Protein AF-A0A1Y3QQK2-F1 (afdb_monomer_lite)

Radius of gyration: 36.41 Å; chains: 1; bounding box: 90×86×93 Å

pLDDT: mean 70.11, std 19.26, range [34.81, 95.75]

Structure (mmCIF, N/CA/C/O backbone):
data_AF-A0A1Y3QQK2-F1
#
_entry.id   AF-A0A1Y3QQK2-F1
#
loop_
_atom_site.group_PDB
_atom_site.id
_atom_site.type_symbol
_atom_site.label_atom_id
_atom_site.label_alt_id
_atom_site.label_comp_id
_atom_site.label_asym_id
_atom_site.label_entity_id
_atom_site.label_seq_id
_atom_site.pdbx_PDB_ins_code
_atom_site.Cartn_x
_atom_site.Cartn_y
_atom_site.Cartn_z
_atom_site.occupancy
_atom_site.B_iso_or_equiv
_atom_site.auth_seq_id
_atom_site.auth_comp_id
_atom_site.auth_asym_id
_atom_site.auth_atom_id
_atom_site.pdbx_PDB_model_num
ATOM 1 N N . MET A 1 1 ? 52.789 33.305 -7.458 1.00 40.47 1 MET A N 1
ATOM 2 C CA . MET A 1 1 ? 51.498 33.932 -7.814 1.00 40.47 1 MET A CA 1
ATOM 3 C C . MET A 1 1 ? 50.417 32.885 -7.625 1.00 40.47 1 MET A C 1
ATOM 5 O O . MET A 1 1 ? 50.405 31.897 -8.343 1.00 40.47 1 MET A O 1
ATOM 9 N N . THR A 1 2 ? 49.619 33.042 -6.574 1.00 37.00 2 THR A N 1
ATOM 10 C CA . THR A 1 2 ? 48.647 32.070 -6.055 1.00 37.00 2 THR A CA 1
ATOM 11 C C . THR A 1 2 ? 47.230 32.579 -6.282 1.00 37.00 2 THR A C 1
ATOM 13 O O . THR A 1 2 ? 46.807 33.517 -5.615 1.00 37.00 2 THR A O 1
ATOM 16 N N . ILE A 1 3 ? 46.513 31.942 -7.202 1.00 43.72 3 ILE A N 1
ATOM 17 C CA . ILE A 1 3 ? 45.049 31.896 -7.329 1.00 43.72 3 ILE A CA 1
ATOM 18 C C . ILE A 1 3 ? 44.839 30.498 -7.932 1.00 43.72 3 ILE A C 1
ATOM 20 O O . ILE A 1 3 ? 45.424 30.214 -8.968 1.00 43.72 3 ILE A O 1
ATOM 24 N N . VAL A 1 4 ? 44.304 29.506 -7.223 1.00 37.78 4 VAL A N 1
ATOM 25 C CA . VAL A 1 4 ? 42.867 29.252 -7.095 1.00 37.78 4 VAL A CA 1
ATOM 26 C C . VAL A 1 4 ? 42.611 28.569 -5.750 1.00 37.78 4 VAL A C 1
ATOM 28 O O . VAL A 1 4 ? 43.069 27.457 -5.496 1.00 37.78 4 VAL A O 1
ATOM 31 N N . ALA A 1 5 ? 41.863 29.258 -4.895 1.00 39.50 5 ALA A N 1
ATOM 32 C CA . ALA A 1 5 ? 41.186 28.682 -3.748 1.00 39.50 5 ALA A CA 1
ATOM 33 C C . ALA A 1 5 ? 39.797 28.165 -4.166 1.00 39.50 5 ALA A C 1
ATOM 35 O O . ALA A 1 5 ? 39.188 28.693 -5.092 1.00 39.50 5 ALA A O 1
ATOM 36 N N . SER A 1 6 ? 39.288 27.200 -3.396 1.00 43.56 6 SER A N 1
ATOM 37 C CA . SER A 1 6 ? 37.865 26.851 -3.254 1.00 43.56 6 SER A CA 1
ATOM 38 C C . SER A 1 6 ? 37.139 26.185 -4.426 1.00 43.56 6 SER A C 1
ATOM 40 O O . SER A 1 6 ? 36.354 26.824 -5.114 1.00 43.56 6 SER A O 1
ATOM 42 N N . VAL A 1 7 ? 37.239 24.851 -4.518 1.00 39.91 7 VAL A N 1
ATOM 43 C CA . VAL A 1 7 ? 36.123 23.993 -5.000 1.00 39.91 7 VAL A CA 1
ATOM 44 C C . VAL A 1 7 ? 35.923 22.741 -4.110 1.00 39.91 7 VAL A C 1
ATOM 46 O O . VAL A 1 7 ? 35.159 21.844 -4.435 1.00 39.91 7 VAL A O 1
ATOM 49 N N . ALA A 1 8 ? 36.549 22.666 -2.928 1.00 39.62 8 ALA A N 1
ATOM 50 C CA . ALA A 1 8 ? 36.491 21.474 -2.065 1.00 39.62 8 ALA A CA 1
ATOM 51 C C . ALA A 1 8 ? 35.433 21.516 -0.935 1.00 39.62 8 ALA A C 1
ATOM 53 O O . ALA A 1 8 ? 35.459 20.659 -0.060 1.00 39.62 8 ALA A O 1
ATOM 54 N N . SER A 1 9 ? 34.484 22.463 -0.946 1.00 37.28 9 SER A N 1
ATOM 55 C CA . SER A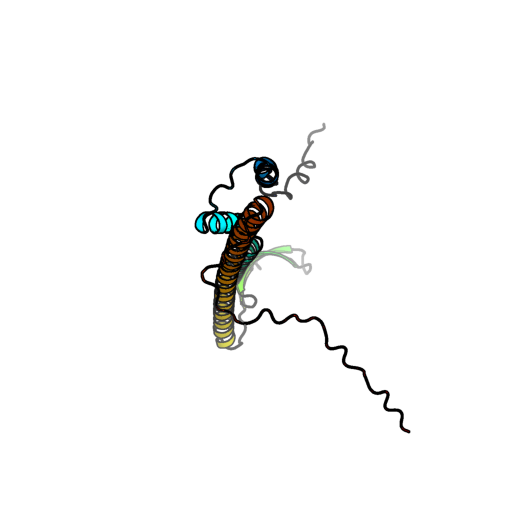 1 9 ? 33.487 22.623 0.140 1.00 37.28 9 SER A CA 1
ATOM 56 C C . SER A 1 9 ? 32.019 22.488 -0.288 1.00 37.28 9 SER A C 1
ATOM 58 O O . SER A 1 9 ? 31.136 22.996 0.394 1.00 37.28 9 SER A O 1
ATOM 60 N N . LEU A 1 10 ? 31.719 21.788 -1.386 1.00 35.53 10 LEU A N 1
ATOM 61 C CA . LEU A 1 10 ? 30.339 21.627 -1.888 1.00 35.53 10 LEU A CA 1
ATOM 62 C C . LEU A 1 10 ? 29.867 20.167 -1.996 1.00 35.53 10 LEU A C 1
ATOM 64 O O . LEU A 1 10 ? 28.978 19.854 -2.777 1.00 35.53 10 LEU A O 1
ATOM 68 N N . LEU A 1 11 ? 30.420 19.274 -1.169 1.00 38.12 11 LEU A N 1
ATOM 69 C CA . LEU A 1 11 ? 29.945 17.887 -1.032 1.00 38.12 11 LEU A CA 1
ATOM 70 C C . LEU A 1 11 ? 29.474 17.537 0.389 1.00 38.12 11 LEU A C 1
ATOM 72 O O . LEU A 1 11 ? 29.430 16.367 0.753 1.00 38.12 11 LEU A O 1
ATOM 76 N N . LEU A 1 12 ? 29.077 18.537 1.189 1.00 39.59 12 LEU A N 1
ATOM 77 C CA . LEU A 1 12 ? 28.492 18.310 2.522 1.00 39.59 12 LEU A CA 1
ATOM 78 C C . LEU A 1 12 ? 27.078 18.887 2.723 1.00 39.59 12 LEU A C 1
ATOM 80 O O . LEU A 1 12 ? 26.547 18.836 3.826 1.00 39.59 12 LEU A O 1
ATOM 84 N N . PHE A 1 13 ? 26.437 19.391 1.668 1.00 38.34 13 PHE A N 1
ATOM 85 C CA . PHE A 1 13 ? 25.053 19.874 1.708 1.00 38.34 13 PHE A CA 1
ATOM 86 C C . PHE A 1 13 ? 24.296 19.344 0.490 1.00 38.34 13 PHE A C 1
ATOM 88 O O . PHE A 1 13 ? 24.279 19.978 -0.558 1.00 38.34 13 PHE A O 1
ATOM 95 N N . GLY A 1 14 ? 23.690 18.160 0.597 1.00 37.34 14 GLY A N 1
ATOM 96 C CA . GLY A 1 14 ? 22.907 17.644 -0.531 1.00 37.34 14 GLY A CA 1
ATOM 97 C C . GLY A 1 14 ? 22.140 16.338 -0.354 1.00 37.34 14 GLY A C 1
ATOM 98 O O . GLY A 1 14 ? 21.361 16.015 -1.241 1.00 37.34 14 GLY A O 1
ATOM 99 N N . PHE A 1 15 ? 22.298 15.598 0.752 1.00 38.97 15 PHE A N 1
ATOM 100 C CA . PHE A 1 15 ? 21.684 14.263 0.883 1.00 38.97 15 PHE A CA 1
ATOM 101 C C . PHE A 1 15 ? 20.772 14.034 2.093 1.00 38.97 15 PHE A C 1
ATOM 103 O O . PHE A 1 15 ? 20.381 12.907 2.366 1.00 38.97 15 PHE A O 1
ATOM 110 N N . LEU A 1 16 ? 20.326 15.095 2.766 1.00 39.00 16 LEU A N 1
ATOM 111 C CA . LEU A 1 16 ? 19.231 15.009 3.738 1.00 39.00 16 LEU A CA 1
ATOM 112 C C . LEU A 1 16 ? 18.190 16.084 3.439 1.00 39.00 16 LEU A C 1
ATOM 114 O O . LEU A 1 16 ? 17.948 16.991 4.227 1.00 39.00 16 LEU A O 1
ATOM 118 N N . ARG A 1 17 ? 17.542 15.966 2.276 1.00 37.12 17 ARG A N 1
ATOM 119 C CA . ARG A 1 17 ? 16.220 16.563 2.059 1.00 37.12 17 ARG A CA 1
ATOM 120 C C . ARG A 1 17 ? 15.168 15.625 2.659 1.00 37.12 17 ARG A C 1
ATOM 122 O O . ARG A 1 17 ? 14.350 15.037 1.961 1.00 37.12 17 ARG A O 1
ATOM 129 N N . LEU A 1 18 ? 15.231 15.469 3.981 1.00 42.56 18 LEU A N 1
ATOM 130 C CA . LEU A 1 18 ? 14.023 15.207 4.754 1.00 42.56 18 LEU A CA 1
ATOM 131 C C . LEU A 1 18 ? 13.098 16.413 4.511 1.00 42.56 18 LEU A C 1
ATOM 133 O O . LEU A 1 18 ? 13.580 17.550 4.574 1.00 42.56 18 LEU A O 1
ATOM 137 N N . PRO A 1 19 ? 11.814 16.213 4.176 1.00 34.81 19 PRO A N 1
ATOM 138 C CA . PRO A 1 19 ? 10.869 17.320 4.162 1.00 34.81 19 PRO A CA 1
ATOM 139 C C . PRO A 1 19 ? 10.882 17.990 5.548 1.00 34.81 19 PRO A C 1
ATOM 141 O O . PRO A 1 19 ? 10.943 17.280 6.553 1.00 34.81 19 PRO A O 1
ATOM 144 N N . PRO A 1 20 ? 10.830 19.331 5.635 1.00 46.28 20 PRO A N 1
ATOM 145 C CA . PRO A 1 20 ? 10.877 20.056 6.905 1.00 46.28 20 PRO A CA 1
ATOM 146 C C . PRO A 1 20 ? 9.639 19.859 7.801 1.00 46.28 20 PRO A C 1
ATOM 148 O O . PRO A 1 20 ? 9.532 20.526 8.822 1.00 46.28 20 PRO A O 1
ATOM 151 N N . ASP A 1 21 ? 8.763 18.895 7.513 1.00 38.75 21 ASP A N 1
ATOM 152 C CA . ASP A 1 21 ? 7.613 18.556 8.360 1.00 38.75 21 ASP A CA 1
ATOM 153 C C . ASP A 1 21 ? 7.933 17.439 9.367 1.00 38.75 21 ASP A C 1
ATOM 155 O O . ASP A 1 21 ? 7.076 16.675 9.816 1.00 38.75 21 ASP A O 1
ATOM 159 N N . THR A 1 22 ? 9.201 17.347 9.764 1.00 42.97 22 THR A N 1
ATOM 160 C CA . THR A 1 22 ? 9.601 16.664 10.988 1.00 42.97 22 THR A CA 1
ATOM 161 C C . THR A 1 22 ? 8.958 17.327 12.207 1.00 42.97 22 THR A C 1
ATOM 163 O O . THR A 1 22 ? 9.319 18.429 12.607 1.00 42.97 22 THR A O 1
ATOM 166 N N . PHE A 1 23 ? 8.078 16.558 12.847 1.00 45.22 23 PHE A N 1
ATOM 167 C CA . PHE A 1 23 ? 7.780 16.605 14.278 1.00 45.22 23 PHE A CA 1
ATOM 168 C C . PHE A 1 23 ? 7.106 17.871 14.815 1.00 45.22 23 PHE A C 1
ATOM 170 O O . PHE A 1 23 ? 7.496 18.411 15.846 1.00 45.22 23 PHE A O 1
ATOM 177 N N . LEU A 1 24 ? 5.945 18.209 14.260 1.00 37.34 24 LEU A N 1
ATOM 178 C CA . LEU A 1 24 ? 4.841 18.573 15.146 1.00 37.34 24 LEU A CA 1
ATOM 179 C C . LEU A 1 24 ? 4.148 17.279 15.572 1.00 37.34 24 LEU A C 1
ATOM 181 O O . LEU A 1 24 ? 3.114 16.888 15.039 1.00 37.34 24 LEU A O 1
ATOM 185 N N . LEU A 1 25 ? 4.745 16.598 16.557 1.00 40.19 25 LEU A N 1
ATOM 186 C CA . LEU A 1 25 ? 3.958 15.799 17.494 1.00 40.19 25 LEU A CA 1
ATOM 187 C C . LEU A 1 25 ? 2.754 16.666 17.877 1.00 40.19 25 LEU A C 1
ATOM 189 O O . LEU A 1 25 ? 2.971 17.753 18.425 1.00 40.19 25 LEU A O 1
ATOM 193 N N . PRO A 1 26 ? 1.500 16.250 17.640 1.00 43.97 26 PRO A N 1
ATOM 194 C CA . PRO A 1 26 ? 0.420 16.886 18.344 1.00 43.97 26 PRO A CA 1
ATOM 195 C C . PRO A 1 26 ? 0.623 16.534 19.821 1.00 43.97 26 PRO A C 1
ATOM 197 O O . PRO A 1 26 ? 0.143 15.521 20.324 1.00 43.97 26 PRO A O 1
ATOM 200 N N . ALA A 1 27 ? 1.242 17.457 20.555 1.00 41.16 27 ALA A N 1
ATOM 201 C CA . ALA A 1 27 ? 1.025 17.628 21.986 1.00 41.16 27 ALA A CA 1
ATOM 202 C C . ALA A 1 27 ? -0.477 17.845 22.316 1.00 41.16 27 ALA A C 1
ATOM 204 O O . ALA A 1 27 ? -0.847 17.987 23.475 1.00 41.16 27 ALA A O 1
ATOM 205 N N . ALA A 1 28 ? -1.368 17.810 21.316 1.00 43.22 28 ALA A N 1
ATOM 206 C CA . ALA A 1 28 ? -2.818 17.772 21.450 1.00 43.22 28 ALA A CA 1
ATOM 207 C C . ALA A 1 28 ? -3.384 16.420 21.944 1.00 43.22 28 ALA A C 1
ATOM 209 O O . ALA A 1 28 ? -4.589 16.323 22.155 1.00 43.22 28 ALA A O 1
ATOM 210 N N . GLY A 1 29 ? -2.558 15.387 22.163 1.00 36.41 29 GLY A N 1
ATOM 211 C CA . GLY A 1 29 ? -3.010 14.109 22.741 1.00 36.41 29 GLY A CA 1
ATOM 212 C C . GLY A 1 29 ? -2.887 13.993 24.266 1.00 36.41 29 GLY A C 1
ATOM 213 O O . GLY A 1 29 ? -3.562 13.168 24.874 1.00 36.41 29 GLY A O 1
ATOM 214 N N . VAL A 1 30 ? -2.046 14.812 24.907 1.00 37.84 30 VAL A N 1
ATOM 215 C CA . VAL A 1 30 ? -1.822 14.738 26.369 1.00 37.84 30 VAL A CA 1
ATOM 216 C C . VAL A 1 30 ? -2.686 15.758 27.125 1.00 37.84 30 VAL A C 1
ATOM 218 O O . VAL A 1 30 ? -3.014 15.554 28.293 1.00 37.84 30 VAL A O 1
ATOM 221 N N . GLY A 1 31 ? -3.137 16.820 26.447 1.00 35.06 31 GLY A N 1
ATOM 222 C CA . GLY A 1 31 ? -4.026 17.838 27.019 1.00 35.06 31 GLY A CA 1
ATOM 223 C C . GLY A 1 31 ? -5.469 17.369 27.248 1.00 35.06 31 GLY A C 1
ATOM 224 O O . GLY A 1 31 ? -6.105 17.807 28.203 1.00 35.06 31 GLY A O 1
ATOM 225 N N . THR A 1 32 ? -5.985 16.435 26.444 1.00 44.94 32 THR A N 1
ATOM 226 C CA . THR A 1 32 ? -7.356 15.915 26.614 1.00 44.94 32 THR A CA 1
ATOM 227 C C . THR A 1 32 ? -7.447 14.826 27.679 1.00 44.94 32 THR A C 1
ATOM 229 O O . THR A 1 32 ? -8.476 14.711 28.332 1.00 44.94 32 THR A O 1
ATOM 232 N N . ALA A 1 33 ? -6.361 14.097 27.956 1.00 41.66 33 ALA A N 1
ATOM 233 C CA . ALA A 1 33 ? -6.334 13.117 29.043 1.00 41.66 33 ALA A CA 1
ATOM 234 C C . ALA A 1 33 ? -6.360 13.765 30.443 1.00 41.66 33 ALA A C 1
ATOM 236 O O . ALA A 1 33 ? -6.771 13.117 31.404 1.00 41.66 33 ALA A O 1
ATOM 237 N N . ARG A 1 34 ? -5.945 15.037 30.576 1.00 37.28 34 ARG A N 1
ATOM 238 C CA . ARG A 1 34 ? -5.906 15.750 31.868 1.00 37.28 34 ARG A CA 1
ATOM 239 C C . ARG A 1 34 ? -7.074 16.718 32.081 1.00 37.28 34 ARG A C 1
ATOM 241 O O . ARG A 1 34 ? -7.451 16.937 33.224 1.00 37.28 34 ARG A O 1
ATOM 248 N N . ALA A 1 35 ? -7.695 17.223 31.011 1.00 38.44 35 ALA A N 1
ATOM 249 C CA . ALA A 1 35 ? -8.925 18.021 31.101 1.00 38.44 35 ALA A CA 1
ATOM 250 C C . ALA A 1 35 ? -10.189 17.174 31.362 1.00 38.44 35 ALA A C 1
ATOM 252 O O . ALA A 1 35 ? -11.235 17.711 31.698 1.00 38.44 35 ALA A O 1
ATOM 253 N N . GLN A 1 36 ? -10.093 15.845 31.255 1.00 46.88 36 GLN A N 1
ATOM 254 C CA . GLN A 1 36 ? -11.195 14.916 31.534 1.00 46.88 36 GLN A CA 1
ATOM 255 C C . GLN A 1 36 ? -11.266 14.474 33.006 1.00 46.88 36 GLN A C 1
ATOM 257 O O . GLN A 1 36 ? -11.997 13.542 33.338 1.00 46.88 36 GLN A O 1
ATOM 262 N N . ALA A 1 37 ? -10.481 15.121 33.874 1.00 42.75 37 ALA A N 1
ATOM 263 C CA . ALA A 1 37 ? -10.536 14.937 35.319 1.00 42.75 37 ALA A CA 1
ATOM 264 C C . ALA A 1 37 ? -11.712 15.696 35.965 1.00 42.75 37 ALA A C 1
ATOM 266 O O . ALA A 1 37 ? -12.162 15.277 37.026 1.00 42.75 37 ALA A O 1
ATOM 267 N N . ASP A 1 38 ? -12.268 16.717 35.298 1.00 40.50 38 ASP A N 1
ATOM 268 C CA . ASP A 1 38 ? -13.354 17.541 35.834 1.00 40.50 38 ASP A CA 1
ATOM 269 C C . ASP A 1 38 ? -14.568 17.592 34.881 1.00 40.50 38 ASP A C 1
ATOM 271 O O . ASP A 1 38 ? -14.605 18.309 33.886 1.00 40.50 38 ASP A O 1
ATOM 275 N N . GLY A 1 39 ? -15.609 16.828 35.218 1.00 47.06 39 GLY A N 1
ATOM 276 C CA . GLY A 1 39 ? -16.995 17.302 35.109 1.00 47.06 39 GLY A CA 1
ATOM 277 C C . GLY A 1 39 ? -17.819 17.034 33.845 1.00 47.06 39 GLY A C 1
ATOM 278 O O . GLY A 1 39 ? -18.985 16.685 34.004 1.00 47.06 39 GLY A O 1
ATOM 279 N N . GLU A 1 40 ? -17.299 17.134 32.620 1.00 50.88 40 GLU A N 1
ATOM 280 C CA . GLU A 1 40 ? -18.164 17.049 31.422 1.00 50.88 40 GLU A CA 1
ATOM 281 C C . GLU A 1 40 ? -17.522 16.260 30.273 1.00 50.88 40 GLU A C 1
ATOM 283 O O . GLU A 1 40 ? -16.546 16.670 29.645 1.00 50.88 40 GLU A O 1
ATOM 288 N N . VAL A 1 41 ? -18.077 15.081 29.974 1.00 58.62 41 VAL A N 1
ATOM 289 C CA . VAL A 1 41 ? -17.666 14.290 28.809 1.00 58.62 41 VAL A CA 1
ATOM 290 C C . VAL A 1 41 ? -18.383 14.852 27.586 1.00 58.62 41 VAL A C 1
ATOM 292 O O . VAL A 1 41 ? -19.545 14.536 27.349 1.00 58.62 41 VAL A O 1
ATOM 295 N N . ALA A 1 42 ? -17.685 15.672 26.798 1.00 67.25 42 ALA A N 1
ATOM 296 C CA . ALA A 1 42 ? -18.208 16.157 25.524 1.00 67.25 42 ALA A CA 1
ATOM 297 C C . ALA A 1 42 ? -18.662 14.983 24.621 1.00 67.25 42 ALA A C 1
ATOM 299 O O . ALA A 1 42 ? -18.011 13.924 24.608 1.00 67.25 42 ALA A O 1
ATOM 300 N N . PRO A 1 43 ? -19.759 15.144 23.854 1.00 71.69 43 PRO A N 1
ATOM 301 C CA . PRO A 1 43 ? -20.234 14.107 22.948 1.00 71.69 43 PRO A CA 1
ATOM 302 C C . PRO A 1 43 ? -19.171 13.830 21.880 1.00 71.69 43 PRO A C 1
ATOM 304 O O . PRO A 1 43 ? -18.769 14.718 21.132 1.00 71.69 43 PRO A O 1
ATOM 307 N N . LEU A 1 44 ? -18.699 12.583 21.820 1.00 78.94 44 LEU A N 1
ATOM 308 C CA . LEU A 1 44 ? -17.778 12.136 20.780 1.00 78.94 44 LEU A CA 1
ATOM 309 C C . LEU A 1 44 ? -18.607 11.692 19.574 1.00 78.94 44 LEU A C 1
ATOM 311 O O . LEU A 1 44 ? -19.368 10.731 19.673 1.00 78.94 44 LEU A O 1
ATOM 315 N N . TYR A 1 45 ? -18.449 12.363 18.437 1.00 90.38 45 TYR A N 1
ATOM 316 C CA . TYR A 1 45 ? -19.139 11.991 17.203 1.00 90.38 45 TYR A CA 1
ATOM 317 C C . TYR A 1 45 ? -18.308 10.998 16.387 1.00 90.38 45 TYR A C 1
ATOM 319 O O . TYR A 1 45 ? -17.099 11.172 16.219 1.00 90.38 45 TYR A O 1
ATOM 327 N N . LEU A 1 46 ? -18.966 9.984 15.814 1.00 89.06 46 LEU A N 1
ATOM 328 C CA . LEU A 1 46 ? -18.309 8.988 14.959 1.00 89.06 46 LEU A CA 1
ATOM 329 C C . LEU A 1 46 ? -17.583 9.641 13.773 1.00 89.06 46 LEU A C 1
ATOM 331 O O . LEU A 1 46 ? -16.471 9.246 13.436 1.00 89.06 46 LEU A O 1
ATOM 335 N N . SER A 1 47 ? -18.182 10.667 13.164 1.00 90.38 47 SER A N 1
ATOM 336 C CA . SER A 1 47 ? -17.579 11.415 12.054 1.00 90.38 47 SER A CA 1
ATOM 337 C C . SER A 1 47 ? -16.245 12.056 12.445 1.00 90.38 47 SER A C 1
ATOM 339 O O . SER A 1 47 ? -15.283 11.976 11.683 1.00 90.38 47 SER A O 1
ATOM 341 N N . GLN A 1 48 ? -16.161 12.627 13.649 1.00 91.62 48 GLN A N 1
ATOM 342 C CA . GLN A 1 48 ? -14.930 13.211 14.176 1.00 91.62 48 GLN A CA 1
ATOM 343 C C . GLN A 1 48 ? -13.887 12.130 14.469 1.00 91.62 48 GLN A C 1
ATOM 345 O O . GLN A 1 48 ? -12.735 12.283 14.075 1.00 91.62 48 GLN A O 1
ATOM 350 N N . ALA A 1 49 ? -14.291 11.009 15.075 1.00 89.50 49 ALA A N 1
ATOM 351 C CA . ALA A 1 49 ? -13.391 9.886 15.341 1.00 89.50 49 ALA A CA 1
ATOM 352 C C . ALA A 1 49 ? -12.790 9.308 14.047 1.00 89.50 49 ALA A C 1
ATOM 354 O O . ALA A 1 49 ? -11.587 9.060 13.979 1.00 89.50 49 ALA A O 1
ATOM 355 N N . VAL A 1 50 ? -13.602 9.160 12.996 1.00 91.94 50 VAL A N 1
ATOM 356 C CA . VAL A 1 50 ? -13.139 8.717 11.673 1.00 91.94 50 VAL A CA 1
ATOM 357 C C . VAL A 1 50 ? -12.215 9.750 11.028 1.00 91.94 50 VAL A C 1
ATOM 359 O O . VAL A 1 50 ? -11.186 9.369 10.473 1.00 91.94 50 VAL A O 1
ATOM 362 N N . ALA A 1 51 ? -12.540 11.043 11.108 1.00 90.12 51 ALA A N 1
ATOM 363 C CA . ALA A 1 51 ? -11.689 12.103 10.569 1.00 90.12 51 ALA A CA 1
ATOM 364 C C . ALA A 1 51 ? -10.315 12.131 11.257 1.00 90.12 51 ALA A C 1
ATOM 366 O O . ALA A 1 51 ? -9.290 12.162 10.580 1.00 90.12 51 ALA A O 1
ATOM 367 N N . THR A 1 52 ? -10.278 12.036 12.587 1.00 90.31 52 THR A N 1
ATOM 368 C CA . THR A 1 52 ? -9.023 11.956 13.343 1.00 90.31 52 THR A CA 1
ATOM 369 C C . THR A 1 52 ? -8.253 10.681 13.005 1.00 90.31 52 THR A C 1
ATOM 371 O O . THR A 1 52 ? -7.063 10.750 12.708 1.00 90.31 52 THR A O 1
ATOM 374 N N . ALA A 1 53 ? -8.919 9.525 12.957 1.00 89.88 53 ALA A N 1
ATOM 375 C CA . ALA A 1 53 ? -8.270 8.263 12.612 1.00 89.88 53 ALA A CA 1
ATOM 376 C C . ALA A 1 53 ? -7.694 8.256 11.188 1.00 89.88 53 ALA A C 1
ATOM 378 O O . ALA A 1 53 ? -6.655 7.647 10.964 1.00 89.88 53 ALA A O 1
ATOM 379 N N . ARG A 1 54 ? -8.305 8.960 10.230 1.00 90.56 54 ARG A N 1
ATOM 380 C CA . ARG A 1 54 ? -7.725 9.127 8.888 1.00 90.56 54 ARG A CA 1
ATOM 381 C C . ARG A 1 54 ? -6.412 9.909 8.898 1.00 90.56 54 ARG A C 1
ATOM 383 O O . ARG A 1 54 ? -5.547 9.623 8.081 1.00 90.56 54 ARG A O 1
ATOM 390 N N . LEU A 1 55 ? -6.262 10.872 9.808 1.00 90.75 55 LEU A N 1
ATOM 391 C CA . LEU A 1 55 ? -5.073 11.726 9.888 1.00 90.75 55 LEU A CA 1
ATOM 392 C C . LEU A 1 55 ? -3.898 11.044 10.596 1.00 90.75 55 LEU A C 1
ATOM 394 O O . LEU A 1 55 ? -2.757 11.216 10.182 1.00 90.75 55 LEU A O 1
ATOM 398 N N . CYS A 1 56 ? -4.159 10.298 11.671 1.00 90.31 56 CYS A N 1
ATOM 399 C CA . CYS A 1 56 ? -3.100 9.754 12.532 1.00 90.31 56 CYS A CA 1
ATOM 400 C C . CYS A 1 56 ? -3.230 8.257 12.848 1.00 90.31 56 CYS A C 1
ATOM 402 O O . CYS A 1 56 ? -2.398 7.702 13.564 1.00 90.31 56 CYS A O 1
ATOM 404 N N . GLY A 1 57 ? -4.257 7.584 12.333 1.00 89.94 57 GLY A N 1
ATOM 405 C CA . GLY A 1 57 ? -4.482 6.166 12.578 1.00 89.94 57 GLY A CA 1
ATOM 406 C C . GLY A 1 57 ? -3.476 5.296 11.817 1.00 89.94 57 GLY A C 1
ATOM 407 O O . GLY A 1 57 ? -3.316 5.468 10.606 1.00 89.94 57 GLY A O 1
ATOM 408 N N . PRO A 1 58 ? -2.842 4.308 12.473 1.00 86.62 58 PRO A N 1
ATOM 409 C CA . PRO A 1 58 ? -1.815 3.476 11.844 1.00 86.62 58 PRO A CA 1
ATOM 410 C C . PRO A 1 58 ? -2.351 2.654 10.662 1.00 86.62 58 PRO A C 1
ATOM 412 O O . PRO A 1 58 ? -1.628 2.447 9.693 1.00 86.62 58 PRO A O 1
ATOM 415 N N . GLY A 1 59 ? -3.625 2.240 10.697 1.00 87.88 59 GLY A N 1
ATOM 416 C CA . GLY A 1 59 ? -4.266 1.539 9.576 1.00 87.88 59 GLY A CA 1
ATOM 417 C C . GLY A 1 59 ? -4.361 2.401 8.311 1.00 87.88 59 GLY A C 1
ATOM 418 O O . GLY A 1 59 ? -4.010 1.950 7.223 1.00 87.88 59 GLY A O 1
ATOM 419 N N . PHE A 1 60 ? -4.738 3.675 8.460 1.00 89.56 60 PHE A N 1
ATOM 420 C CA . PHE A 1 60 ? -4.797 4.625 7.346 1.00 89.56 60 PHE A CA 1
ATOM 421 C C . PHE A 1 60 ? -3.403 5.030 6.867 1.00 89.56 60 PHE A C 1
ATOM 423 O O . PHE A 1 60 ? -3.177 5.089 5.661 1.00 89.56 60 PHE A O 1
ATOM 430 N N . ALA A 1 61 ? -2.454 5.242 7.784 1.00 89.62 61 ALA A N 1
ATOM 431 C CA . ALA A 1 61 ? -1.065 5.530 7.432 1.00 89.62 61 ALA A CA 1
ATOM 432 C C . ALA A 1 61 ? -0.439 4.392 6.606 1.00 89.62 61 ALA A C 1
ATOM 434 O O . ALA A 1 61 ? 0.177 4.648 5.572 1.00 89.62 61 ALA A O 1
ATOM 435 N N . GLY A 1 62 ? -0.655 3.136 7.015 1.00 88.31 62 GLY A N 1
ATOM 436 C CA . GLY A 1 62 ? -0.197 1.962 6.271 1.00 88.31 62 GLY A CA 1
ATOM 437 C C . GLY A 1 62 ? -0.825 1.865 4.880 1.00 88.31 62 GLY A C 1
ATOM 438 O O . GLY A 1 62 ? -0.109 1.680 3.898 1.00 88.31 62 GLY A O 1
ATOM 439 N N . ALA A 1 63 ? -2.141 2.070 4.776 1.00 87.69 63 ALA A N 1
ATOM 440 C CA . ALA A 1 63 ? -2.828 2.083 3.486 1.00 87.69 63 ALA A CA 1
ATOM 441 C C . ALA A 1 63 ? -2.297 3.205 2.568 1.00 87.69 63 ALA A C 1
ATOM 443 O O . ALA A 1 63 ? -2.031 2.966 1.393 1.00 87.69 63 ALA A O 1
ATOM 444 N N . HIS A 1 64 ? -2.087 4.420 3.086 1.00 89.19 64 HIS A N 1
ATOM 445 C CA . HIS A 1 64 ? -1.521 5.527 2.305 1.00 89.19 64 HIS A CA 1
ATOM 446 C C . HIS A 1 64 ? -0.091 5.247 1.830 1.00 89.19 64 HIS A C 1
ATOM 448 O O . HIS A 1 64 ? 0.219 5.512 0.669 1.00 89.19 64 HIS A O 1
ATOM 454 N N . ALA A 1 65 ? 0.759 4.672 2.684 1.00 88.69 65 ALA A N 1
ATOM 455 C CA . ALA A 1 65 ? 2.111 4.275 2.298 1.00 88.69 65 ALA A CA 1
ATOM 456 C C . ALA A 1 65 ? 2.100 3.215 1.183 1.00 88.69 65 ALA A C 1
ATOM 458 O O . ALA A 1 65 ? 2.893 3.302 0.248 1.00 88.69 65 ALA A O 1
ATOM 459 N N . GLN A 1 66 ? 1.171 2.253 1.238 1.00 87.50 66 GLN A N 1
ATOM 460 C CA . GLN A 1 66 ? 0.982 1.271 0.167 1.00 87.50 66 GLN A CA 1
ATOM 461 C C . GLN A 1 66 ? 0.549 1.935 -1.143 1.00 87.50 66 GLN A C 1
ATOM 463 O O . GLN A 1 66 ? 1.145 1.660 -2.178 1.00 87.50 66 GLN A O 1
ATOM 468 N N . ALA A 1 67 ? -0.429 2.844 -1.113 1.00 88.56 67 ALA A N 1
ATOM 469 C CA . ALA A 1 67 ? -0.855 3.566 -2.313 1.00 88.56 67 ALA A CA 1
ATOM 470 C C . ALA A 1 67 ? 0.291 4.364 -2.954 1.00 88.56 67 ALA A C 1
ATOM 472 O O . ALA A 1 67 ? 0.442 4.362 -4.176 1.00 88.56 67 ALA A O 1
ATOM 473 N N . GLU A 1 68 ? 1.123 5.006 -2.134 1.00 91.38 68 GLU A N 1
ATOM 474 C CA . GLU A 1 68 ? 2.285 5.745 -2.620 1.00 91.38 68 GLU A CA 1
ATOM 475 C C . GLU A 1 68 ? 3.350 4.814 -3.212 1.00 91.38 68 GLU A C 1
ATOM 477 O O . GLU A 1 68 ? 3.889 5.101 -4.280 1.00 91.38 68 GLU A O 1
ATOM 482 N N . ALA A 1 69 ? 3.597 3.658 -2.590 1.00 89.06 69 ALA A N 1
ATOM 483 C CA . ALA A 1 69 ? 4.487 2.642 -3.146 1.00 89.06 69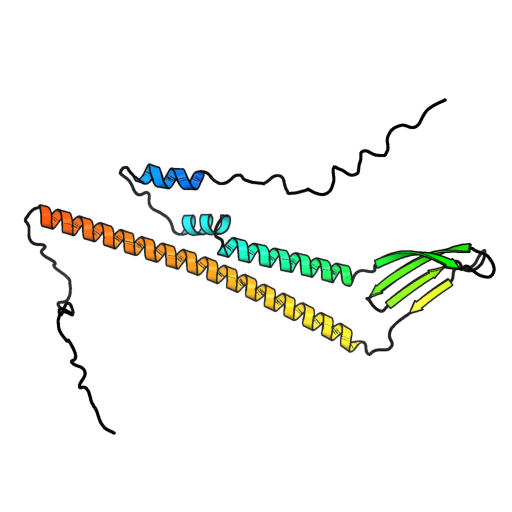 ALA A CA 1
ATOM 484 C C . ALA A 1 69 ? 4.002 2.155 -4.522 1.00 89.06 69 ALA A C 1
ATOM 486 O O . ALA A 1 69 ? 4.790 2.121 -5.463 1.00 89.06 69 ALA A O 1
ATOM 487 N N . LEU A 1 70 ? 2.702 1.873 -4.677 1.00 87.88 70 LEU A N 1
ATOM 488 C CA . LEU A 1 70 ? 2.116 1.482 -5.968 1.00 87.88 70 LEU A CA 1
ATOM 489 C C . LEU A 1 70 ? 2.256 2.572 -7.028 1.00 87.88 70 LEU A C 1
ATOM 491 O O . LEU A 1 70 ? 2.540 2.286 -8.192 1.00 87.88 70 LEU A O 1
ATOM 495 N N . ARG A 1 71 ? 2.071 3.834 -6.630 1.00 89.12 71 ARG A N 1
ATOM 496 C CA . ARG A 1 71 ? 2.259 4.984 -7.516 1.00 89.12 71 ARG A CA 1
ATOM 497 C C . ARG A 1 71 ? 3.703 5.061 -8.005 1.00 89.12 71 ARG A C 1
ATOM 499 O O . ARG A 1 71 ? 3.928 5.239 -9.199 1.00 89.12 71 ARG A O 1
ATOM 506 N N . LEU A 1 72 ? 4.670 4.910 -7.103 1.00 89.88 72 LEU A N 1
ATOM 507 C CA . LEU A 1 72 ? 6.092 4.938 -7.442 1.00 89.88 72 LEU A CA 1
ATOM 508 C C . LEU A 1 72 ? 6.491 3.751 -8.322 1.00 89.88 72 LEU A C 1
ATOM 510 O O . LEU A 1 72 ? 7.175 3.951 -9.320 1.00 89.88 72 LEU A O 1
ATOM 514 N N . GLU A 1 73 ? 6.023 2.540 -8.019 1.00 87.25 73 GLU A N 1
ATOM 515 C CA . GLU A 1 73 ? 6.254 1.361 -8.863 1.00 87.25 73 GLU A CA 1
ATOM 516 C C . GLU A 1 73 ? 5.712 1.558 -10.280 1.00 87.25 73 GLU A C 1
ATOM 518 O O . GLU A 1 73 ? 6.381 1.211 -11.253 1.00 87.25 73 GLU A O 1
ATOM 523 N N . ARG A 1 74 ? 4.521 2.153 -10.414 1.00 85.69 74 ARG A N 1
ATOM 524 C CA . ARG A 1 74 ? 3.955 2.490 -11.722 1.00 85.69 74 ARG A CA 1
ATOM 525 C C . ARG A 1 74 ? 4.839 3.479 -12.479 1.00 85.69 74 ARG A C 1
ATOM 527 O O . ARG A 1 74 ? 5.113 3.245 -13.650 1.00 85.69 74 ARG A O 1
ATOM 534 N N . LEU A 1 75 ? 5.316 4.533 -11.818 1.00 87.38 75 LEU A N 1
ATOM 535 C CA . LEU A 1 75 ? 6.224 5.506 -12.436 1.00 87.38 75 LEU A CA 1
ATOM 536 C C . LEU A 1 75 ? 7.554 4.868 -12.856 1.00 87.38 75 LEU A C 1
ATOM 538 O O . LEU A 1 75 ? 8.064 5.179 -13.928 1.00 87.38 75 LEU A O 1
ATOM 542 N N . VAL A 1 76 ? 8.103 3.960 -12.043 1.00 86.19 76 VAL A N 1
ATOM 543 C CA . VAL A 1 76 ? 9.321 3.209 -12.388 1.00 86.19 76 VAL A CA 1
ATOM 544 C C . VAL A 1 76 ? 9.084 2.355 -13.629 1.00 86.19 76 VAL A C 1
ATOM 546 O O . VAL A 1 76 ? 9.879 2.422 -14.560 1.00 86.19 76 VAL A O 1
ATOM 549 N N . ARG A 1 77 ? 7.966 1.623 -13.690 1.00 79.38 77 ARG A N 1
ATOM 550 C CA . ARG A 1 77 ? 7.600 0.821 -14.867 1.00 79.38 77 ARG A CA 1
ATOM 551 C C . ARG A 1 77 ? 7.393 1.689 -16.108 1.00 79.38 77 ARG A C 1
ATOM 553 O O . ARG A 1 77 ? 7.899 1.362 -17.173 1.00 79.38 77 ARG A O 1
ATOM 560 N N . GLU A 1 78 ? 6.699 2.818 -15.987 1.00 81.56 78 GLU A N 1
ATOM 561 C CA . GLU A 1 78 ? 6.535 3.775 -17.092 1.00 81.56 78 GLU A CA 1
ATOM 562 C C . GLU A 1 78 ? 7.899 4.306 -17.578 1.00 81.56 78 GLU A C 1
ATOM 564 O O . GLU A 1 78 ? 8.127 4.406 -18.783 1.00 81.56 78 GLU A O 1
ATOM 569 N N . ALA A 1 79 ? 8.841 4.557 -16.664 1.00 80.69 79 ALA A N 1
ATOM 570 C CA . ALA A 1 79 ? 10.209 4.963 -16.988 1.00 80.69 79 ALA A CA 1
ATOM 571 C C . ALA A 1 79 ? 11.102 3.822 -17.526 1.00 80.69 79 ALA A C 1
ATOM 573 O O . ALA A 1 79 ? 12.135 4.083 -18.144 1.00 80.69 79 ALA A O 1
ATOM 574 N N . GLU A 1 80 ? 10.768 2.555 -17.277 1.00 74.88 80 GLU A N 1
ATOM 575 C CA . GLU A 1 80 ? 11.394 1.382 -17.916 1.00 74.88 80 GLU A CA 1
ATOM 576 C C . GLU A 1 80 ? 10.948 1.204 -19.361 1.00 74.88 80 GLU A C 1
ATOM 578 O O . GLU A 1 80 ? 11.747 0.786 -20.190 1.00 74.88 80 GLU A O 1
ATOM 583 N N . MET A 1 81 ? 9.712 1.587 -19.671 1.00 70.56 81 MET A N 1
ATOM 584 C CA . MET A 1 81 ? 9.171 1.554 -21.030 1.00 70.56 81 MET A CA 1
ATOM 585 C C . MET A 1 81 ? 9.593 2.761 -21.881 1.00 70.56 81 MET A C 1
ATOM 587 O O . MET A 1 81 ? 9.366 2.771 -23.092 1.00 70.56 81 MET A O 1
ATOM 591 N N . ALA A 1 82 ? 10.139 3.806 -21.256 1.00 73.00 82 ALA A N 1
ATOM 592 C CA . ALA A 1 82 ? 10.601 5.001 -21.944 1.00 73.00 82 ALA A CA 1
ATOM 593 C C . ALA A 1 82 ? 11.994 4.776 -22.559 1.00 73.00 82 ALA A C 1
ATOM 595 O O . ALA A 1 82 ? 12.837 4.141 -21.924 1.00 73.00 82 ALA A O 1
ATOM 596 N N . PRO A 1 83 ? 12.283 5.344 -23.745 1.00 71.19 83 PRO A N 1
ATOM 597 C CA . PRO A 1 83 ? 13.608 5.255 -24.341 1.00 71.19 83 PRO A CA 1
ATOM 598 C C . PRO A 1 83 ? 14.653 5.951 -23.455 1.00 71.19 83 PRO A C 1
ATOM 600 O O . PRO A 1 83 ? 14.484 7.105 -23.050 1.00 71.19 83 PRO A O 1
ATOM 603 N N . ARG A 1 84 ? 15.749 5.248 -23.166 1.00 73.69 84 ARG A N 1
ATOM 604 C CA . ARG A 1 84 ? 16.842 5.678 -22.292 1.00 73.69 84 ARG A CA 1
ATOM 605 C C . ARG A 1 84 ? 18.087 6.000 -23.123 1.00 73.69 84 ARG A C 1
ATOM 607 O O . ARG A 1 84 ? 18.728 5.086 -23.643 1.00 73.69 84 ARG A O 1
ATOM 614 N N . PRO A 1 85 ? 18.476 7.280 -23.239 1.00 74.62 85 PRO A N 1
ATOM 615 C CA . PRO A 1 85 ? 19.764 7.630 -23.814 1.00 74.62 85 PRO A CA 1
ATOM 616 C C . PRO A 1 85 ? 20.886 7.262 -22.837 1.00 74.62 85 PRO A C 1
ATOM 618 O O . PRO A 1 85 ? 20.949 7.766 -21.715 1.00 74.62 85 PRO A O 1
ATOM 621 N N . ARG A 1 86 ? 21.799 6.405 -23.279 1.00 73.75 86 ARG A N 1
ATOM 622 C CA . ARG A 1 86 ? 23.084 6.122 -22.646 1.00 73.75 86 ARG A CA 1
ATOM 623 C C . ARG A 1 86 ? 24.167 6.818 -23.459 1.00 73.75 86 ARG A C 1
ATOM 625 O O . ARG A 1 86 ? 24.385 6.522 -24.630 1.00 73.75 86 ARG A O 1
ATOM 632 N N . ILE A 1 87 ? 24.834 7.780 -22.834 1.00 72.88 87 ILE A N 1
ATOM 633 C CA . ILE A 1 87 ? 25.978 8.471 -23.428 1.00 72.88 87 ILE A CA 1
ATOM 634 C C . ILE A 1 87 ? 27.226 7.789 -22.883 1.00 72.88 87 ILE A C 1
ATOM 636 O O . ILE A 1 87 ? 27.501 7.860 -21.684 1.00 72.88 87 ILE A O 1
ATOM 640 N N . GLY A 1 88 ? 27.947 7.101 -23.760 1.00 71.88 88 GLY A N 1
ATOM 641 C CA . GLY A 1 88 ? 29.174 6.389 -23.437 1.00 71.88 88 GLY A CA 1
ATOM 642 C C . GLY A 1 88 ? 30.353 6.899 -24.258 1.00 71.88 88 GLY A C 1
ATOM 643 O O . GLY A 1 88 ? 30.207 7.619 -25.246 1.00 71.88 88 GLY A O 1
ATOM 644 N N . ALA A 1 89 ? 31.551 6.503 -23.850 1.00 68.19 89 ALA A N 1
ATOM 645 C CA . ALA A 1 89 ? 32.740 6.628 -24.674 1.00 68.19 89 ALA A CA 1
ATOM 646 C C . ALA A 1 89 ? 33.467 5.287 -24.658 1.00 68.19 89 ALA A C 1
ATOM 648 O O . ALA A 1 89 ? 33.787 4.763 -23.590 1.00 68.19 89 ALA A O 1
ATOM 649 N N . THR A 1 90 ? 33.719 4.730 -25.836 1.00 68.56 90 THR A N 1
ATOM 650 C CA . THR A 1 90 ? 34.528 3.520 -25.985 1.00 68.56 90 THR A CA 1
ATOM 651 C C . THR A 1 90 ? 35.945 3.931 -26.358 1.00 68.56 90 THR A C 1
ATOM 653 O O . THR A 1 90 ? 36.140 4.732 -27.273 1.00 68.56 90 THR A O 1
ATOM 656 N N . ALA A 1 91 ? 36.942 3.395 -25.658 1.00 67.88 91 ALA A N 1
ATOM 657 C CA . ALA A 1 91 ? 38.346 3.579 -26.006 1.00 67.88 91 ALA A CA 1
ATOM 658 C C . ALA A 1 91 ? 38.882 2.274 -26.600 1.00 67.88 91 ALA A C 1
ATOM 660 O O . ALA A 1 91 ? 39.010 1.274 -25.895 1.00 67.88 91 ALA A O 1
ATOM 661 N N . GLU A 1 92 ? 39.194 2.282 -27.894 1.00 70.12 92 GLU A N 1
ATOM 662 C CA . GLU A 1 92 ? 39.914 1.175 -28.524 1.00 70.12 92 GLU A CA 1
ATOM 663 C C . GLU A 1 92 ? 41.416 1.407 -28.349 1.00 70.12 92 GLU A C 1
ATOM 665 O O . GLU A 1 92 ? 41.941 2.457 -28.715 1.00 70.12 92 GLU A O 1
ATOM 670 N N . LEU A 1 93 ? 42.110 0.439 -27.747 1.00 70.94 93 LEU A N 1
ATOM 671 C CA . LEU A 1 93 ? 43.542 0.537 -27.427 1.00 70.94 93 LEU A CA 1
ATOM 672 C C . LEU A 1 93 ? 44.458 0.099 -28.584 1.00 70.94 93 LEU A C 1
ATOM 674 O O . LEU A 1 93 ? 45.677 0.201 -28.467 1.00 70.94 93 LEU A O 1
ATOM 678 N N . TYR A 1 94 ? 43.900 -0.388 -29.694 1.00 57.47 94 TYR A N 1
ATOM 679 C CA . TYR A 1 94 ? 44.652 -0.881 -30.847 1.00 57.47 94 TYR A CA 1
ATOM 680 C C . TYR A 1 94 ? 43.896 -0.565 -32.146 1.00 57.47 94 TYR A C 1
ATOM 682 O O . TYR A 1 94 ? 42.683 -0.767 -32.171 1.00 57.47 94 TYR A O 1
ATOM 690 N N . PRO A 1 95 ? 44.554 -0.120 -33.236 1.00 57.28 95 PRO A N 1
ATOM 691 C CA . PRO A 1 95 ? 45.997 0.108 -33.399 1.00 57.28 95 PRO A CA 1
ATOM 692 C C . PRO A 1 95 ? 46.503 1.479 -32.900 1.00 57.28 95 PRO A C 1
ATOM 694 O O . PRO A 1 95 ? 47.706 1.649 -32.729 1.00 57.28 95 PRO A O 1
ATOM 697 N N . LEU A 1 96 ? 45.619 2.444 -32.627 1.00 68.88 96 LEU A N 1
ATOM 698 C CA . LEU A 1 96 ? 45.929 3.744 -32.014 1.00 68.88 96 LEU A CA 1
ATOM 699 C C . LEU A 1 96 ? 44.864 4.051 -30.958 1.00 68.88 96 LEU A C 1
ATOM 701 O O . LEU A 1 96 ? 43.680 3.868 -31.224 1.00 68.88 96 LEU A O 1
ATOM 705 N N . ALA A 1 97 ? 45.278 4.526 -29.780 1.00 61.91 97 ALA A N 1
ATOM 706 C CA . ALA A 1 97 ? 44.355 4.882 -28.707 1.00 61.91 97 ALA A CA 1
ATOM 707 C C . ALA A 1 97 ? 43.474 6.065 -29.134 1.00 61.91 97 ALA A C 1
ATOM 709 O O . ALA A 1 97 ? 43.928 7.210 -29.163 1.00 61.91 97 ALA A O 1
ATOM 710 N N . GLN A 1 98 ? 42.215 5.785 -29.463 1.00 68.69 98 GLN A N 1
ATOM 711 C CA . GLN A 1 98 ? 41.240 6.798 -29.851 1.00 68.69 98 GLN A CA 1
ATOM 712 C C . GLN A 1 98 ? 39.981 6.643 -28.997 1.00 68.69 98 GLN A C 1
ATOM 714 O O . GLN A 1 98 ? 39.364 5.579 -28.957 1.00 68.69 98 GLN A O 1
ATOM 719 N N . ALA A 1 99 ? 39.607 7.715 -28.294 1.00 63.91 99 ALA A N 1
ATOM 720 C CA . ALA A 1 99 ? 38.330 7.791 -27.596 1.00 63.91 99 ALA A CA 1
ATOM 721 C C . ALA A 1 99 ? 37.228 8.091 -28.616 1.00 63.91 99 ALA A C 1
ATOM 723 O O . ALA A 1 99 ? 37.309 9.086 -29.342 1.00 63.91 99 ALA A O 1
ATOM 724 N N . ARG A 1 100 ? 36.209 7.233 -28.673 1.00 69.69 100 ARG A N 1
ATOM 725 C CA . ARG A 1 100 ? 35.079 7.363 -29.594 1.00 69.69 100 ARG A CA 1
ATOM 726 C C . ARG A 1 100 ? 33.805 7.640 -28.797 1.00 69.69 100 ARG A C 1
ATOM 728 O O . ARG A 1 100 ? 33.466 6.832 -27.929 1.00 69.69 100 ARG A O 1
ATOM 735 N N . PRO A 1 101 ? 33.114 8.768 -29.035 1.00 67.12 101 PRO A N 1
ATOM 736 C CA . PRO A 1 101 ? 31.816 9.005 -28.422 1.00 67.12 101 PRO A CA 1
ATOM 737 C C . PRO A 1 101 ? 30.792 8.036 -29.021 1.00 67.12 101 PRO A C 1
ATOM 739 O O . PRO A 1 101 ? 30.724 7.878 -30.242 1.00 67.12 101 PRO A O 1
ATOM 742 N N . VAL A 1 102 ? 29.997 7.401 -28.163 1.00 71.75 102 VAL A N 1
ATOM 743 C CA . VAL A 1 102 ? 28.913 6.499 -28.563 1.00 71.75 102 VAL A CA 1
ATOM 744 C C . VAL A 1 102 ? 27.634 6.960 -27.878 1.00 71.75 102 VAL A C 1
ATOM 746 O O . VAL A 1 102 ? 27.594 7.139 -26.658 1.00 71.75 102 VAL A O 1
ATOM 749 N N . LEU A 1 103 ? 26.586 7.167 -28.670 1.00 73.56 103 LEU A N 1
ATOM 750 C CA . LEU A 1 103 ? 25.237 7.367 -28.158 1.00 73.56 103 LEU A CA 1
ATOM 751 C C . LEU A 1 103 ? 24.467 6.065 -28.351 1.00 73.56 103 LEU A C 1
ATOM 753 O O . LEU A 1 103 ? 24.224 5.651 -29.480 1.00 73.56 103 LEU A O 1
ATOM 757 N N . GLU A 1 104 ? 24.059 5.437 -27.260 1.00 70.12 104 GLU A N 1
ATOM 758 C CA . GLU A 1 104 ? 23.179 4.274 -27.292 1.00 70.12 104 GLU A CA 1
ATOM 759 C C . GLU A 1 104 ? 21.792 4.710 -26.824 1.00 70.12 104 GLU A C 1
ATOM 761 O O . GLU A 1 104 ? 21.626 5.248 -25.735 1.00 70.12 104 GLU A O 1
ATOM 766 N N . LEU A 1 105 ? 20.777 4.513 -27.652 1.00 68.88 105 LEU A N 1
ATOM 767 C CA . LEU A 1 105 ? 19.379 4.680 -27.281 1.00 68.88 105 LEU A CA 1
ATOM 768 C C . LEU A 1 105 ? 18.822 3.292 -26.978 1.00 68.88 105 LEU A C 1
ATOM 770 O O . LEU A 1 105 ? 18.526 2.516 -27.887 1.00 68.88 105 LEU A O 1
ATOM 774 N N . GLU A 1 106 ? 18.710 2.975 -25.694 1.00 65.06 106 GLU A N 1
ATOM 775 C CA . GLU A 1 106 ? 18.021 1.780 -25.212 1.00 65.06 106 GLU A CA 1
ATOM 776 C C . GLU A 1 106 ? 16.516 2.040 -25.278 1.00 65.06 106 GLU A C 1
ATOM 778 O O . GLU A 1 106 ? 16.010 2.933 -24.602 1.00 65.06 106 GLU A O 1
ATOM 783 N N . TRP A 1 107 ? 15.799 1.305 -26.122 1.00 62.25 107 TRP A N 1
ATOM 784 C CA . TRP A 1 107 ? 14.343 1.434 -26.251 1.00 62.25 107 TRP A CA 1
ATOM 785 C C . TRP A 1 107 ? 13.602 0.419 -25.368 1.00 62.25 107 TRP A C 1
ATOM 787 O O . TRP A 1 107 ? 12.463 0.661 -24.975 1.00 62.25 107 TRP A O 1
ATOM 797 N N . ASP A 1 108 ? 14.260 -0.702 -25.053 1.00 62.72 108 ASP A N 1
ATOM 798 C CA . ASP A 1 108 ? 13.838 -1.760 -24.126 1.00 62.72 108 ASP A CA 1
ATOM 799 C C . ASP A 1 108 ? 15.105 -2.492 -23.627 1.00 62.72 108 ASP A C 1
ATOM 801 O O . ASP A 1 108 ? 16.151 -2.398 -24.268 1.00 62.72 108 ASP A O 1
ATOM 805 N N . VAL A 1 109 ? 15.020 -3.289 -22.554 1.00 58.88 109 VAL A N 1
ATOM 806 C CA . VAL A 1 109 ? 16.127 -4.055 -21.928 1.00 58.88 109 VAL A CA 1
ATOM 807 C C . VAL A 1 109 ? 16.935 -4.887 -22.944 1.00 58.88 109 VAL A C 1
ATOM 809 O O . VAL A 1 109 ? 18.075 -5.273 -22.680 1.00 58.88 109 VAL A O 1
ATOM 812 N N . LEU A 1 110 ? 16.362 -5.169 -24.118 1.00 59.41 110 LEU A N 1
ATOM 813 C CA . LEU A 1 110 ? 16.956 -5.962 -25.194 1.00 59.41 110 LEU A CA 1
ATOM 814 C C . LEU A 1 110 ? 17.006 -5.248 -26.564 1.00 59.41 110 LEU A C 1
ATOM 816 O O . LEU A 1 110 ? 17.627 -5.792 -27.477 1.00 59.41 110 LEU A O 1
ATOM 820 N N . GLU A 1 111 ? 16.378 -4.076 -26.730 1.00 68.25 111 GLU A N 1
ATOM 821 C CA . GLU A 1 111 ? 16.375 -3.317 -27.994 1.00 68.25 111 GLU A CA 1
ATOM 822 C C . GLU A 1 111 ? 17.218 -2.046 -27.866 1.00 68.25 111 GLU A C 1
ATOM 824 O O . GLU A 1 111 ? 16.910 -1.159 -27.067 1.00 68.25 111 GLU A O 1
ATOM 829 N N . TYR A 1 112 ? 18.264 -1.936 -28.687 1.00 69.50 112 TYR A N 1
ATOM 830 C CA . TYR A 1 112 ? 19.195 -0.809 -28.641 1.00 69.50 112 TYR A CA 1
ATOM 831 C C . TYR A 1 112 ? 19.478 -0.287 -30.046 1.00 69.50 112 TYR A C 1
ATOM 833 O O . TYR A 1 112 ? 19.751 -1.063 -30.970 1.00 69.50 112 TYR A O 1
ATOM 841 N N . VAL A 1 113 ? 19.447 1.037 -30.182 1.00 76.00 113 VAL A N 1
ATOM 842 C CA . VAL A 1 113 ? 19.993 1.763 -31.328 1.00 76.00 113 VAL A CA 1
ATOM 843 C C . VAL A 1 113 ? 21.323 2.367 -30.896 1.00 76.00 113 VAL A C 1
ATOM 845 O O . VAL A 1 113 ? 21.342 3.231 -30.026 1.00 76.00 113 VAL A O 1
ATOM 848 N N . SER A 1 114 ? 22.436 1.940 -31.481 1.00 78.69 114 SER A N 1
ATOM 849 C CA . SER A 1 114 ? 23.736 2.576 -31.257 1.00 78.69 114 SER A CA 1
ATOM 850 C C . SER A 1 114 ? 24.054 3.526 -32.402 1.00 78.69 114 SER A C 1
ATOM 852 O O . SER A 1 114 ? 23.839 3.205 -33.568 1.00 78.69 114 SER A O 1
ATOM 854 N N . VAL A 1 115 ? 24.556 4.709 -32.071 1.00 76.81 115 VAL A N 1
ATOM 855 C CA . VAL A 1 115 ? 25.052 5.698 -33.025 1.00 76.81 115 VAL A CA 1
ATOM 856 C C . VAL A 1 115 ? 26.507 5.988 -32.676 1.00 76.81 115 VAL A C 1
ATOM 858 O O . VAL A 1 115 ? 26.799 6.515 -31.598 1.00 76.81 115 VAL A O 1
ATOM 861 N N . SER A 1 116 ? 27.419 5.635 -33.578 1.00 76.94 116 SER A N 1
ATOM 862 C CA . SER A 1 116 ? 28.862 5.856 -33.429 1.00 76.94 116 SER A CA 1
ATOM 863 C C . SER A 1 116 ? 29.442 6.557 -34.656 1.00 76.94 116 SER A C 1
ATOM 865 O O . SER A 1 116 ? 28.873 6.527 -35.745 1.00 76.94 116 SER A O 1
ATOM 867 N N . ALA A 1 117 ? 30.574 7.236 -34.484 1.00 75.94 117 ALA A N 1
ATOM 868 C CA . ALA A 1 117 ? 31.311 7.875 -35.571 1.00 75.94 117 ALA A CA 1
ATOM 869 C C . ALA A 1 117 ? 32.672 7.186 -35.727 1.00 75.94 117 ALA A C 1
ATOM 871 O O . ALA A 1 117 ? 33.662 7.601 -35.126 1.00 75.94 117 ALA A O 1
ATOM 872 N N . ASP A 1 118 ? 32.695 6.091 -36.491 1.00 67.62 118 ASP A N 1
ATOM 873 C CA . ASP A 1 118 ? 33.850 5.182 -36.537 1.00 67.62 118 ASP A CA 1
ATOM 874 C C . ASP A 1 118 ? 34.961 5.650 -37.497 1.00 67.62 118 ASP A C 1
ATOM 876 O O . ASP A 1 118 ? 36.127 5.306 -37.308 1.00 67.62 118 ASP A O 1
ATOM 880 N N . LEU A 1 119 ? 34.624 6.462 -38.508 1.00 72.94 119 LEU A N 1
ATOM 881 C CA . LEU A 1 119 ? 35.559 7.069 -39.463 1.00 72.94 119 LEU A CA 1
ATOM 882 C C . LEU A 1 119 ? 35.324 8.586 -39.567 1.00 72.94 119 LEU A C 1
ATOM 884 O O . LEU A 1 119 ? 34.192 9.052 -39.388 1.00 72.94 119 LEU A O 1
ATOM 888 N N . PRO A 1 120 ? 36.359 9.381 -39.909 1.00 69.62 120 PRO A N 1
ATOM 889 C CA . PRO A 1 120 ? 36.169 10.789 -40.229 1.00 69.62 120 PRO A CA 1
ATOM 890 C C . PRO A 1 120 ? 35.194 10.912 -41.407 1.00 69.62 120 PRO A C 1
ATOM 892 O O . PRO A 1 120 ? 35.467 10.425 -42.503 1.00 69.62 120 PRO A O 1
ATOM 895 N N . ASN A 1 121 ? 34.059 11.572 -41.157 1.00 76.62 121 ASN A N 1
ATOM 896 C CA . ASN A 1 121 ? 32.921 11.758 -42.070 1.00 76.62 121 ASN A CA 1
ATOM 897 C C . ASN A 1 121 ? 31.957 10.563 -42.230 1.00 76.62 121 ASN A C 1
ATOM 899 O O . ASN A 1 121 ? 31.204 10.532 -43.203 1.00 76.62 121 ASN A O 1
ATOM 903 N N . SER A 1 122 ? 31.914 9.612 -41.289 1.00 75.81 122 SER A N 1
ATOM 904 C CA . SER A 1 122 ? 30.876 8.566 -41.260 1.00 75.81 122 SER A CA 1
ATOM 905 C C . SER A 1 122 ? 30.145 8.510 -39.920 1.00 75.81 122 SER A C 1
ATOM 907 O O . SER A 1 122 ? 30.777 8.652 -38.875 1.00 75.81 122 SER A O 1
ATOM 909 N N . VAL A 1 123 ? 28.847 8.208 -39.955 1.00 75.69 123 VAL A N 1
ATOM 910 C CA . VAL A 1 123 ? 28.044 7.852 -38.778 1.00 75.69 123 VAL A CA 1
ATOM 911 C C . VAL A 1 123 ? 27.475 6.454 -39.001 1.00 75.69 123 VAL A C 1
ATOM 913 O O . VAL A 1 123 ? 26.785 6.220 -39.993 1.00 75.69 123 VAL A O 1
ATOM 916 N N . THR A 1 124 ? 27.770 5.535 -38.089 1.00 78.50 124 THR A N 1
ATOM 917 C CA . THR A 1 124 ? 27.243 4.171 -38.069 1.00 78.50 124 THR A CA 1
ATOM 918 C C . THR A 1 124 ? 26.021 4.135 -37.160 1.00 78.50 124 THR A C 1
ATOM 920 O O . THR A 1 124 ? 26.074 4.622 -36.032 1.00 78.50 124 THR A O 1
ATOM 923 N N . VAL A 1 125 ? 24.920 3.553 -37.644 1.00 79.38 125 VAL A N 1
ATOM 924 C CA . VAL A 1 125 ? 23.717 3.298 -36.842 1.00 79.38 125 VAL A CA 1
ATOM 925 C C . VAL A 1 125 ? 23.500 1.790 -36.753 1.00 79.38 125 VAL A C 1
ATOM 927 O O . VAL A 1 125 ? 23.183 1.149 -37.754 1.00 79.38 125 VAL A O 1
ATOM 930 N N . GLY A 1 126 ? 23.696 1.217 -35.568 1.00 78.31 126 GLY A N 1
ATOM 931 C CA . GLY A 1 126 ? 23.401 -0.182 -35.272 1.00 78.31 126 GLY A CA 1
ATOM 932 C C . GLY A 1 126 ? 22.008 -0.326 -34.668 1.00 78.31 126 GLY A C 1
ATOM 933 O O . GLY A 1 126 ? 21.640 0.449 -33.793 1.00 78.31 126 GLY A O 1
ATOM 934 N N . TYR A 1 127 ? 21.234 -1.322 -35.103 1.00 76.00 127 TYR A N 1
ATOM 935 C CA . TYR A 1 127 ? 19.965 -1.695 -34.470 1.00 76.00 127 TYR A CA 1
ATOM 936 C C . TYR A 1 127 ? 20.014 -3.161 -34.059 1.00 76.00 127 TYR A C 1
ATOM 938 O O . TYR A 1 127 ? 20.196 -4.042 -34.901 1.00 76.00 127 TYR A O 1
ATOM 946 N N . THR A 1 128 ? 19.848 -3.418 -32.764 1.00 72.00 128 THR A N 1
ATOM 947 C CA . THR A 1 128 ? 19.777 -4.775 -32.216 1.00 72.00 128 THR A CA 1
ATOM 948 C C . THR A 1 128 ? 18.378 -5.028 -31.686 1.00 72.00 128 THR A C 1
ATOM 950 O O . THR A 1 128 ? 17.870 -4.239 -30.891 1.00 72.00 128 THR A O 1
ATOM 953 N N . ARG A 1 129 ? 17.777 -6.147 -32.104 1.00 69.88 129 ARG A N 1
ATOM 954 C CA . ARG A 1 129 ? 16.468 -6.607 -31.635 1.00 69.88 129 ARG A CA 1
ATOM 955 C C . ARG A 1 129 ? 16.484 -8.112 -31.357 1.00 69.88 129 ARG A C 1
ATOM 957 O O . ARG A 1 129 ? 16.971 -8.865 -32.204 1.00 69.88 129 ARG A O 1
ATOM 964 N N . PRO A 1 130 ? 15.925 -8.587 -30.229 1.00 62.88 130 PRO A N 1
ATOM 965 C CA . PRO A 1 130 ? 15.743 -10.013 -30.001 1.00 62.88 130 PRO A CA 1
ATOM 966 C C . PRO A 1 130 ? 14.705 -10.595 -30.973 1.00 62.88 130 PRO A C 1
ATOM 968 O O . PRO A 1 130 ? 13.638 -10.028 -31.182 1.00 62.88 130 PRO A O 1
ATOM 971 N N . VAL A 1 131 ? 14.990 -11.776 -31.526 1.00 64.44 131 VAL A N 1
ATOM 972 C CA . VAL A 1 131 ? 14.094 -12.499 -32.457 1.00 64.44 131 VAL A CA 1
ATOM 973 C C . VAL A 1 131 ? 12.974 -13.263 -31.714 1.00 64.44 131 VAL A C 1
ATOM 975 O O . VAL A 1 131 ? 12.130 -13.899 -32.339 1.00 64.44 131 VAL A O 1
ATOM 978 N N . TRP A 1 132 ? 12.936 -13.216 -30.373 1.00 58.56 132 TRP A N 1
ATOM 979 C CA . TRP A 1 132 ? 11.891 -13.879 -29.576 1.00 58.56 132 TRP A CA 1
ATOM 980 C C . TRP A 1 132 ? 10.484 -13.355 -29.916 1.00 58.56 132 TRP A C 1
ATOM 982 O O . TRP A 1 132 ? 10.329 -12.177 -30.246 1.00 58.56 132 TRP A O 1
ATOM 992 N N . PRO A 1 133 ? 9.446 -14.213 -29.842 1.00 56.97 133 PRO A N 1
ATOM 993 C CA . PRO A 1 133 ? 8.127 -13.866 -30.337 1.00 56.97 133 PRO A CA 1
ATOM 994 C C . PRO A 1 133 ? 7.524 -12.688 -29.551 1.00 56.97 133 PRO A C 1
ATOM 996 O O . PRO A 1 133 ? 7.638 -12.640 -28.320 1.00 56.97 133 PRO A O 1
ATOM 999 N N . PRO A 1 134 ? 6.846 -11.756 -30.246 1.00 59.56 134 PRO A N 1
ATOM 1000 C CA . PRO A 1 134 ? 6.301 -10.524 -29.667 1.00 59.56 134 PRO A CA 1
ATOM 1001 C C . PRO A 1 134 ? 5.268 -10.760 -28.547 1.00 59.56 134 PRO A C 1
ATOM 1003 O O . PRO A 1 134 ? 5.045 -9.874 -27.720 1.00 59.56 134 PRO A O 1
ATOM 1006 N N . ASP A 1 135 ? 4.690 -11.962 -28.469 1.00 61.31 135 ASP A N 1
ATOM 1007 C CA . ASP A 1 135 ? 3.657 -12.340 -27.498 1.00 61.31 135 ASP A CA 1
ATOM 1008 C C . ASP A 1 135 ? 4.154 -12.373 -26.046 1.00 61.31 135 ASP A C 1
ATOM 1010 O O . ASP A 1 135 ? 3.377 -12.180 -25.112 1.00 61.31 135 ASP A O 1
ATOM 1014 N N . ALA A 1 136 ? 5.457 -12.560 -25.821 1.00 70.00 136 ALA A N 1
ATOM 1015 C CA . ALA A 1 136 ? 6.006 -12.536 -24.466 1.00 70.00 136 ALA A CA 1
ATOM 1016 C C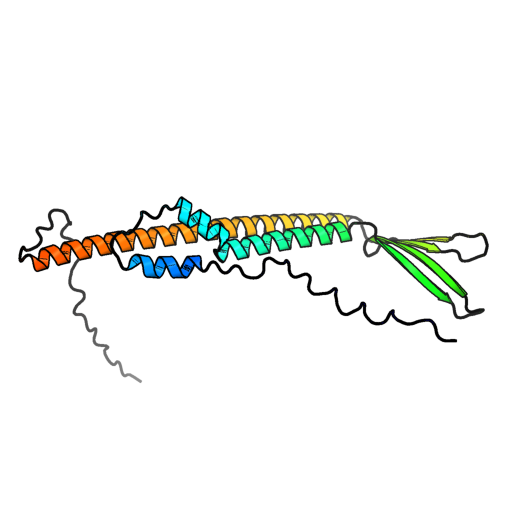 . ALA A 1 136 ? 5.918 -11.135 -23.828 1.00 70.00 136 ALA A C 1
ATOM 1018 O O . ALA A 1 136 ? 5.787 -11.017 -22.609 1.00 70.00 136 ALA A O 1
ATOM 1019 N N . LEU A 1 137 ? 5.970 -10.071 -24.637 1.00 68.50 137 LEU A N 1
ATOM 1020 C CA . LEU A 1 137 ? 5.937 -8.687 -24.157 1.00 68.50 137 LEU A CA 1
ATOM 1021 C C . LEU A 1 137 ? 4.514 -8.216 -23.870 1.00 68.50 137 LEU A C 1
ATOM 1023 O O . LEU A 1 137 ? 4.269 -7.629 -22.816 1.00 68.50 137 LEU A O 1
ATOM 1027 N N . SER A 1 138 ? 3.572 -8.494 -24.773 1.00 71.75 138 SER A N 1
ATOM 1028 C CA . SER A 1 138 ? 2.154 -8.186 -24.551 1.00 71.75 138 SER A CA 1
ATOM 1029 C C . SER A 1 138 ? 1.626 -8.918 -23.316 1.00 71.75 138 SER A C 1
ATOM 1031 O O . SER A 1 138 ? 0.944 -8.311 -22.491 1.00 71.75 138 SER A O 1
ATOM 1033 N N . LEU A 1 139 ? 2.037 -10.175 -23.119 1.00 79.31 139 LEU A N 1
ATOM 1034 C CA . LEU A 1 139 ? 1.696 -10.950 -21.931 1.00 79.31 139 LEU A CA 1
ATOM 1035 C C . LEU A 1 139 ? 2.322 -10.368 -20.655 1.00 79.31 139 LEU A C 1
ATOM 1037 O O . LEU A 1 139 ? 1.623 -10.212 -19.659 1.00 79.31 139 LEU A O 1
ATOM 1041 N N . ARG A 1 140 ? 3.609 -9.991 -20.668 1.00 77.94 140 ARG A N 1
ATOM 1042 C CA . ARG A 1 140 ? 4.255 -9.343 -19.508 1.00 77.94 140 ARG A CA 1
ATOM 1043 C C . ARG A 1 140 ? 3.582 -8.026 -19.128 1.00 77.94 140 ARG A C 1
ATOM 1045 O O . ARG A 1 140 ? 3.400 -7.769 -17.941 1.00 77.94 140 ARG A O 1
ATOM 1052 N N . ARG A 1 141 ? 3.182 -7.219 -20.116 1.00 77.62 141 ARG A N 1
ATOM 1053 C CA . ARG A 1 141 ? 2.422 -5.980 -19.882 1.00 77.62 141 ARG A CA 1
ATOM 1054 C C . ARG A 1 141 ? 1.060 -6.280 -19.259 1.00 77.62 141 ARG A C 1
ATOM 1056 O O . ARG A 1 141 ? 0.744 -5.705 -18.225 1.00 77.62 141 ARG A O 1
ATOM 1063 N N . ALA A 1 142 ? 0.316 -7.233 -19.820 1.00 82.31 142 ALA A N 1
ATOM 1064 C CA . ALA A 1 142 ? -0.987 -7.636 -19.293 1.00 82.31 142 ALA A CA 1
ATOM 1065 C C . ALA A 1 142 ? -0.898 -8.178 -17.854 1.00 82.31 142 ALA A C 1
ATOM 1067 O O . ALA A 1 142 ? -1.702 -7.807 -17.003 1.00 82.31 142 ALA A O 1
ATOM 1068 N N . VAL A 1 143 ? 0.110 -9.004 -17.550 1.00 86.50 143 VAL A N 1
ATOM 1069 C CA . VAL A 1 143 ? 0.374 -9.478 -16.179 1.00 86.50 143 VAL A CA 1
ATOM 1070 C C . VAL A 1 143 ? 0.696 -8.302 -15.256 1.00 86.50 143 VAL A C 1
ATOM 1072 O O . VAL A 1 143 ? 0.146 -8.213 -14.163 1.00 86.50 143 VAL A O 1
ATOM 1075 N N . GLY A 1 144 ? 1.522 -7.355 -15.708 1.00 83.50 144 GLY A N 1
ATOM 1076 C CA . GLY A 1 144 ? 1.855 -6.160 -14.936 1.00 83.50 144 GLY A CA 1
ATOM 1077 C C . GLY A 1 144 ? 0.647 -5.265 -14.628 1.00 83.50 144 GLY A C 1
ATOM 1078 O O . GLY A 1 144 ? 0.566 -4.726 -13.521 1.00 83.50 144 GLY A O 1
ATOM 1079 N N . GLU A 1 145 ? -0.283 -5.118 -15.574 1.00 85.50 145 GLU A N 1
ATOM 1080 C CA . GLU A 1 145 ? -1.543 -4.383 -15.393 1.00 85.50 145 GLU A CA 1
ATOM 1081 C C . GLU A 1 145 ? -2.486 -5.093 -14.417 1.00 85.50 145 GLU A C 1
ATOM 1083 O O . GLU A 1 145 ? -3.061 -4.447 -13.538 1.00 85.50 145 GLU A O 1
ATOM 1088 N N . LEU A 1 146 ? -2.602 -6.421 -14.524 1.00 89.38 146 LEU A N 1
ATOM 1089 C CA . LEU A 1 146 ? -3.386 -7.230 -13.592 1.00 89.38 146 LEU A CA 1
ATOM 1090 C C . LEU A 1 146 ? -2.829 -7.143 -12.169 1.00 89.38 146 LEU A C 1
ATOM 1092 O O . LEU A 1 146 ? -3.595 -6.901 -11.239 1.00 89.38 146 LEU A O 1
ATOM 1096 N N . ASP A 1 147 ? -1.511 -7.252 -11.995 1.00 88.56 147 ASP A N 1
ATOM 1097 C CA . ASP A 1 147 ? -0.865 -7.090 -10.688 1.00 88.56 147 ASP A CA 1
ATOM 1098 C C . ASP A 1 147 ? -1.142 -5.705 -10.091 1.00 88.56 147 ASP A C 1
ATOM 1100 O O . ASP A 1 147 ? -1.450 -5.583 -8.904 1.00 88.56 147 ASP A O 1
ATOM 1104 N N . ALA A 1 148 ? -1.077 -4.646 -10.905 1.00 86.56 148 ALA A N 1
ATOM 1105 C CA . ALA A 1 148 ? -1.394 -3.293 -10.452 1.00 86.56 148 ALA A CA 1
ATOM 1106 C C . ALA A 1 148 ? -2.869 -3.162 -10.031 1.00 86.56 148 ALA A C 1
ATOM 1108 O O . ALA A 1 148 ? -3.165 -2.533 -9.012 1.00 86.56 148 ALA A O 1
ATOM 1109 N N . ALA A 1 149 ? -3.789 -3.784 -10.774 1.00 88.75 149 ALA A N 1
ATOM 1110 C CA . ALA A 1 149 ? -5.208 -3.808 -10.434 1.00 88.75 149 ALA A CA 1
ATOM 1111 C C . ALA A 1 149 ? -5.471 -4.567 -9.122 1.00 88.75 149 ALA A C 1
ATOM 1113 O O . ALA A 1 149 ? -6.193 -4.061 -8.262 1.00 88.75 149 ALA A O 1
ATOM 1114 N N . VAL A 1 150 ? -4.845 -5.734 -8.934 1.00 92.50 150 VAL A N 1
ATOM 1115 C CA . VAL A 1 150 ? -4.942 -6.528 -7.697 1.00 92.50 150 VAL A CA 1
ATOM 1116 C C . VAL A 1 150 ? -4.453 -5.718 -6.503 1.00 92.50 150 VAL A C 1
ATOM 1118 O O . VAL A 1 150 ? -5.191 -5.566 -5.531 1.00 92.50 150 VAL A O 1
ATOM 1121 N N . ARG A 1 151 ? -3.268 -5.109 -6.595 1.00 88.19 151 ARG A N 1
ATOM 1122 C CA . ARG A 1 151 ? -2.736 -4.276 -5.508 1.00 88.19 151 ARG A CA 1
ATOM 1123 C C . ARG A 1 151 ? -3.606 -3.042 -5.234 1.00 88.19 151 ARG A C 1
ATOM 1125 O O . ARG A 1 151 ? -3.764 -2.628 -4.085 1.00 88.19 151 ARG A O 1
ATOM 1132 N N . GLY A 1 152 ? -4.229 -2.476 -6.270 1.00 89.25 152 GLY A N 1
ATOM 1133 C CA . GLY A 1 152 ? -5.229 -1.417 -6.125 1.00 89.25 152 GLY A CA 1
ATOM 1134 C C . GLY A 1 152 ? -6.448 -1.862 -5.310 1.00 89.25 152 GLY A C 1
ATOM 1135 O O . GLY A 1 152 ? -6.918 -1.117 -4.448 1.00 89.25 152 GLY A O 1
ATOM 1136 N N . LEU A 1 153 ? -6.935 -3.086 -5.529 1.00 93.25 153 LEU A N 1
ATOM 1137 C CA . LEU A 1 153 ? -8.024 -3.674 -4.742 1.00 93.25 153 LEU A CA 1
ATOM 1138 C C . LEU A 1 153 ? -7.596 -3.990 -3.303 1.00 93.25 153 LEU A C 1
ATOM 1140 O O . LEU A 1 153 ? -8.360 -3.724 -2.375 1.00 93.25 153 LEU A O 1
ATOM 1144 N N . GLU A 1 154 ? -6.380 -4.496 -3.095 1.00 90.81 154 GLU A N 1
ATOM 1145 C CA . GLU A 1 154 ? -5.820 -4.737 -1.756 1.00 90.81 154 GLU A CA 1
ATOM 1146 C C . GLU A 1 154 ? -5.756 -3.445 -0.931 1.00 90.81 154 GLU A C 1
ATOM 1148 O O . GLU A 1 154 ? -6.152 -3.436 0.238 1.00 90.81 154 GLU A O 1
ATOM 1153 N N . TYR A 1 155 ? -5.358 -2.330 -1.552 1.00 89.81 155 TYR A N 1
ATOM 1154 C CA . TYR A 1 155 ? -5.395 -1.008 -0.925 1.00 89.81 155 TYR A CA 1
ATOM 1155 C C . TYR A 1 155 ? -6.818 -0.595 -0.513 1.00 89.81 155 TYR A C 1
ATOM 1157 O O . TYR A 1 155 ? -7.036 -0.162 0.623 1.00 89.81 155 TYR A O 1
ATOM 1165 N N . GLN A 1 156 ? -7.808 -0.762 -1.399 1.00 92.25 156 GLN A N 1
ATOM 1166 C CA . GLN A 1 156 ? -9.206 -0.455 -1.065 1.00 92.25 156 GLN A CA 1
ATOM 1167 C C . GLN A 1 156 ? -9.710 -1.327 0.091 1.00 92.25 156 GLN A C 1
ATOM 1169 O O . GLN A 1 156 ? -10.356 -0.825 1.015 1.00 92.25 156 GLN A O 1
ATOM 1174 N N . GLN A 1 157 ? -9.357 -2.613 0.102 1.00 93.94 157 GLN A N 1
ATOM 1175 C CA . GLN A 1 157 ? -9.696 -3.511 1.202 1.00 93.94 157 GLN A CA 1
ATOM 1176 C C . GLN A 1 157 ? -9.043 -3.072 2.522 1.00 93.94 157 GLN A C 1
ATOM 1178 O O . GLN A 1 157 ? -9.697 -3.093 3.570 1.00 93.94 157 GLN A O 1
ATOM 1183 N N . ALA A 1 158 ? -7.782 -2.632 2.493 1.00 90.38 158 ALA A N 1
ATOM 1184 C CA . ALA A 1 158 ? -7.084 -2.112 3.669 1.00 90.38 158 ALA A CA 1
ATOM 1185 C C . ALA A 1 158 ? -7.756 -0.846 4.235 1.00 90.38 158 ALA A C 1
ATOM 1187 O O . ALA A 1 158 ? -7.906 -0.715 5.456 1.00 90.38 158 ALA A O 1
ATOM 1188 N N . LEU A 1 159 ? -8.233 0.055 3.368 1.00 92.69 159 LEU A N 1
ATOM 1189 C CA . LEU A 1 159 ? -9.008 1.230 3.780 1.00 92.69 159 LEU A CA 1
ATOM 1190 C C . LEU A 1 159 ? -10.339 0.849 4.431 1.00 92.69 159 LEU A C 1
ATOM 1192 O O . LEU A 1 159 ? -10.681 1.381 5.490 1.00 92.69 159 LEU A O 1
ATOM 1196 N N . VAL A 1 160 ? -11.082 -0.080 3.826 1.00 95.06 160 VAL A N 1
ATOM 1197 C CA . VAL A 1 160 ? -12.356 -0.569 4.375 1.00 95.06 160 VAL A CA 1
ATOM 1198 C C . VAL A 1 160 ? -12.140 -1.211 5.746 1.00 95.06 160 VAL A C 1
ATOM 1200 O O . VAL A 1 160 ? -12.867 -0.899 6.691 1.00 95.06 160 VAL A O 1
ATOM 1203 N N . ASN A 1 161 ? -11.107 -2.043 5.891 1.00 93.38 161 ASN A N 1
ATOM 1204 C CA . ASN A 1 161 ? -10.752 -2.663 7.169 1.00 93.38 161 ASN A CA 1
ATOM 1205 C C . ASN A 1 161 ? -10.376 -1.615 8.230 1.00 9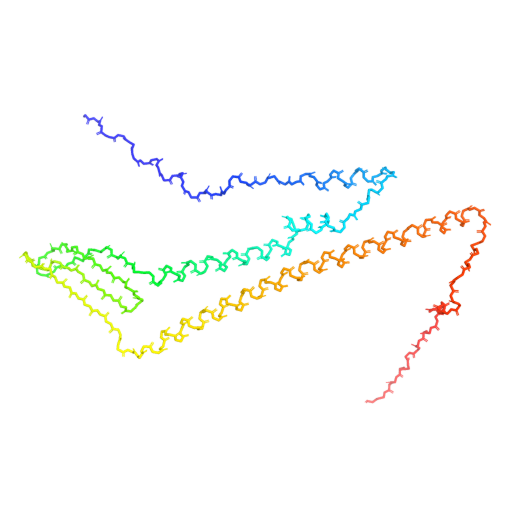3.38 161 ASN A C 1
ATOM 1207 O O . ASN A 1 161 ? -10.809 -1.721 9.377 1.00 93.38 161 ASN A O 1
ATOM 1211 N N . SER A 1 162 ? -9.632 -0.574 7.846 1.00 92.12 162 SER A N 1
ATOM 1212 C CA . SER A 1 162 ? -9.266 0.529 8.747 1.00 92.12 162 SER A CA 1
ATOM 1213 C C . SER A 1 162 ? -10.497 1.310 9.210 1.00 92.12 162 SER A C 1
ATOM 1215 O O . SER A 1 162 ? -10.642 1.606 10.396 1.00 92.12 162 SER A O 1
ATOM 1217 N N . HIS A 1 163 ? -11.431 1.586 8.299 1.00 94.38 163 HIS A N 1
ATOM 1218 C CA . HIS A 1 163 ? -12.712 2.202 8.634 1.00 94.38 163 HIS A CA 1
ATOM 1219 C C . HIS A 1 163 ? -13.536 1.352 9.596 1.00 94.38 163 HIS A C 1
ATOM 1221 O O . HIS A 1 163 ? -14.031 1.862 10.603 1.00 94.38 163 HIS A O 1
ATOM 1227 N N . ARG A 1 164 ? -13.652 0.057 9.303 1.00 95.75 164 ARG A N 1
ATOM 1228 C CA . ARG A 1 164 ? -14.377 -0.895 10.139 1.00 95.75 164 ARG A CA 1
ATOM 1229 C C . ARG A 1 164 ? -13.808 -0.946 11.556 1.00 95.75 164 ARG A C 1
ATOM 1231 O O . ARG A 1 164 ? -14.577 -0.848 12.506 1.00 95.75 164 ARG A O 1
ATOM 1238 N N . ALA A 1 165 ? -12.485 -1.010 11.696 1.00 93.56 165 ALA A N 1
ATOM 1239 C CA . ALA A 1 165 ? -11.825 -1.033 12.999 1.00 93.56 165 ALA A CA 1
ATOM 1240 C C . ALA A 1 165 ? -12.158 0.210 13.846 1.00 93.56 165 ALA A C 1
ATOM 1242 O O . ALA A 1 165 ? -12.412 0.093 15.043 1.00 93.56 165 ALA A O 1
ATOM 1243 N N . VAL A 1 166 ? -12.219 1.399 13.231 1.00 94.44 166 VAL A N 1
ATOM 1244 C CA . VAL A 1 166 ? -12.601 2.637 13.936 1.00 94.44 166 VAL A CA 1
ATOM 1245 C C . VAL A 1 166 ? -14.056 2.592 14.398 1.00 94.44 166 VAL A C 1
ATOM 1247 O O . VAL A 1 166 ? -14.349 2.976 15.529 1.00 94.44 166 VAL A O 1
ATOM 1250 N N . VAL A 1 167 ? -14.967 2.112 13.548 1.00 94.75 167 VAL A N 1
ATOM 1251 C CA . VAL A 1 167 ? -16.394 1.992 13.890 1.00 94.75 167 VAL A CA 1
ATOM 1252 C C . VAL A 1 167 ? -16.602 0.991 15.027 1.00 94.75 167 VAL A C 1
ATOM 1254 O O . VAL A 1 167 ? -17.318 1.293 15.980 1.00 94.75 167 VAL A O 1
ATOM 1257 N N . GLU A 1 168 ? -15.952 -0.172 14.964 1.00 95.12 168 GLU A N 1
ATOM 1258 C CA . GLU A 1 168 ? -16.031 -1.199 16.009 1.00 95.12 168 GLU A CA 1
ATOM 1259 C C . GLU A 1 168 ? -15.468 -0.687 17.344 1.00 95.12 168 GLU A C 1
ATOM 1261 O O . GLU A 1 168 ? -16.107 -0.853 18.384 1.00 95.12 168 GLU A O 1
ATOM 1266 N N . ALA A 1 169 ? -14.326 0.009 17.322 1.00 92.94 169 ALA A N 1
ATOM 1267 C CA . ALA A 1 169 ? -13.746 0.619 18.518 1.00 92.94 169 ALA A CA 1
ATOM 1268 C C . ALA A 1 169 ? -14.646 1.719 19.109 1.00 92.94 169 ALA A C 1
ATOM 1270 O O . ALA A 1 169 ? -14.826 1.788 20.326 1.00 92.94 169 ALA A O 1
ATOM 1271 N N . PHE A 1 170 ? -15.251 2.556 18.260 1.00 93.19 170 PHE A N 1
ATOM 1272 C CA . PHE A 1 170 ? -16.196 3.585 18.694 1.00 93.19 170 PHE A CA 1
ATOM 1273 C C . PHE A 1 170 ? -17.443 2.970 19.340 1.00 93.19 170 PHE A C 1
ATOM 1275 O O . PHE A 1 170 ? -17.876 3.427 20.397 1.00 93.19 170 PHE A O 1
ATOM 1282 N N . HIS A 1 171 ? -17.990 1.910 18.742 1.00 92.94 171 HIS A N 1
ATOM 1283 C CA . HIS A 1 171 ? -19.126 1.179 19.298 1.00 92.94 171 HIS A CA 1
ATOM 1284 C C . HIS A 1 171 ? -18.782 0.518 20.642 1.00 92.94 171 HIS A C 1
ATOM 1286 O O . HIS A 1 171 ? -19.552 0.601 21.594 1.00 92.94 171 HIS A O 1
ATOM 1292 N N . ALA A 1 172 ? -17.607 -0.104 20.764 1.00 93.56 172 ALA A N 1
ATOM 1293 C CA . ALA A 1 172 ? -17.165 -0.671 22.038 1.00 93.56 172 ALA A CA 1
ATOM 1294 C C . ALA A 1 172 ? -17.048 0.407 23.133 1.00 93.56 172 ALA A C 1
ATOM 1296 O O . ALA A 1 172 ? -17.470 0.191 24.269 1.00 93.56 172 ALA A O 1
ATOM 1297 N N . LEU A 1 173 ? -16.535 1.592 22.783 1.00 92.25 173 LEU A N 1
ATOM 1298 C CA . LEU A 1 173 ? -16.445 2.724 23.703 1.00 92.25 173 LEU A CA 1
ATOM 1299 C C . LEU A 1 173 ? -17.827 3.251 24.119 1.00 92.25 173 LEU A C 1
ATOM 1301 O O . LEU A 1 173 ? -18.017 3.582 25.290 1.00 92.25 173 LEU A O 1
ATOM 1305 N N . SER A 1 174 ? -18.786 3.348 23.194 1.00 88.94 174 SER A N 1
ATOM 1306 C CA . SER A 1 174 ? -20.136 3.823 23.519 1.00 88.94 174 SER A CA 1
ATOM 1307 C C . SER A 1 174 ? -20.875 2.848 24.437 1.00 88.94 174 SER A C 1
ATOM 1309 O O . SER A 1 174 ? -21.489 3.291 25.408 1.00 88.94 174 SER A O 1
ATOM 1311 N N . VAL A 1 175 ? -20.745 1.538 24.200 1.00 92.06 175 VAL A N 1
ATOM 1312 C CA . VAL A 1 175 ? -21.280 0.494 25.090 1.00 92.06 175 VAL A CA 1
ATOM 1313 C C . VAL A 1 175 ? -20.658 0.602 26.482 1.00 92.06 175 VAL A C 1
ATOM 1315 O O . VAL A 1 175 ? -21.388 0.694 27.465 1.00 92.06 175 VAL A O 1
ATOM 1318 N N . ALA A 1 176 ? -19.329 0.696 26.575 1.00 92.38 176 ALA A N 1
ATOM 1319 C CA . ALA A 1 176 ? -18.642 0.819 27.861 1.00 92.38 176 ALA A CA 1
ATOM 1320 C C . ALA A 1 176 ? -19.057 2.083 28.641 1.00 92.38 176 ALA A C 1
ATOM 1322 O O . ALA A 1 176 ? -19.152 2.054 29.868 1.00 92.38 176 ALA A O 1
ATOM 1323 N N . ARG A 1 177 ? -19.334 3.198 27.947 1.00 90.75 177 ARG A N 1
ATOM 1324 C CA . ARG A 1 177 ? -19.858 4.424 28.576 1.00 90.75 177 ARG A CA 1
ATOM 1325 C C . ARG A 1 177 ? -21.267 4.223 29.129 1.00 90.75 177 ARG A C 1
ATOM 1327 O O . ARG A 1 177 ? -21.499 4.579 30.281 1.00 90.75 177 ARG A O 1
ATOM 1334 N N . ALA A 1 178 ? -22.163 3.616 28.353 1.00 89.62 178 ALA A N 1
ATOM 1335 C CA . ALA A 1 178 ? -23.520 3.317 28.804 1.00 89.62 178 ALA A CA 1
ATOM 1336 C C . ALA A 1 178 ? -23.519 2.363 30.013 1.00 89.62 178 ALA A C 1
ATOM 1338 O O . ALA A 1 178 ? -24.215 2.598 30.998 1.00 89.62 178 ALA A O 1
ATOM 1339 N N . GLU A 1 179 ? -22.682 1.322 29.987 1.00 92.69 179 GLU A N 1
ATOM 1340 C CA . GLU A 1 179 ? -22.511 0.402 31.118 1.00 92.69 179 GLU A CA 1
ATOM 1341 C C . GLU A 1 179 ? -21.962 1.110 32.366 1.00 92.69 179 GLU A C 1
ATOM 1343 O O . GLU A 1 179 ? -22.434 0.862 33.478 1.00 92.69 179 GLU A O 1
ATOM 1348 N N . ALA A 1 180 ? -21.005 2.028 32.203 1.00 92.06 180 ALA A N 1
ATOM 1349 C CA . ALA A 1 180 ? -20.466 2.816 33.308 1.00 92.06 180 ALA A CA 1
ATOM 1350 C C . ALA A 1 180 ? -21.503 3.785 33.903 1.00 92.06 180 ALA A C 1
ATOM 1352 O O . ALA A 1 180 ? -21.538 3.975 35.121 1.00 92.06 180 ALA A O 1
ATOM 1353 N N . GLU A 1 181 ? -22.350 4.396 33.073 1.00 90.62 181 GLU A N 1
ATOM 1354 C CA . GLU A 1 181 ? -23.459 5.244 33.524 1.00 90.62 181 GLU A CA 1
ATOM 1355 C C . GLU A 1 181 ? -24.491 4.433 34.313 1.00 90.62 181 GLU A C 1
ATOM 1357 O O . GLU A 1 181 ? -24.798 4.794 35.452 1.00 90.62 181 GLU A O 1
ATOM 1362 N N . LEU A 1 182 ? -24.914 3.280 33.788 1.00 93.38 182 LEU A N 1
ATOM 1363 C CA . LEU A 1 182 ? -25.802 2.349 34.493 1.00 93.38 182 LEU A CA 1
ATOM 1364 C C . LEU A 1 182 ? -25.206 1.901 35.836 1.00 93.38 182 LEU A C 1
ATOM 1366 O O . LEU A 1 182 ? -25.890 1.914 36.860 1.00 93.38 182 LEU A O 1
ATOM 1370 N N . ALA A 1 183 ? -23.917 1.556 35.873 1.00 91.31 183 ALA A N 1
ATOM 1371 C CA . ALA A 1 183 ? -23.239 1.171 37.110 1.00 91.31 183 ALA A CA 1
ATOM 1372 C C . ALA A 1 183 ? -23.218 2.311 38.146 1.00 91.31 183 ALA A C 1
ATOM 1374 O O . ALA A 1 183 ? -23.406 2.066 39.342 1.00 91.31 183 ALA A O 1
ATOM 1375 N N . ARG A 1 184 ? -23.036 3.567 37.708 1.00 91.94 184 ARG A N 1
ATOM 1376 C CA . ARG A 1 184 ? -23.100 4.749 38.588 1.00 91.94 184 ARG A CA 1
ATOM 1377 C C . ARG A 1 184 ? -24.504 4.969 39.140 1.00 91.94 184 ARG A C 1
ATOM 1379 O O . ARG A 1 184 ? -24.637 5.314 40.314 1.00 91.94 184 ARG A O 1
ATOM 1386 N N . GLU A 1 185 ? -25.542 4.774 38.334 1.00 91.44 185 GLU A N 1
ATOM 1387 C CA . GLU A 1 185 ? -26.931 4.869 38.796 1.00 91.44 185 GLU A CA 1
ATOM 1388 C C . GLU A 1 185 ? -27.263 3.785 39.822 1.00 91.44 185 GLU A C 1
ATOM 1390 O O . GLU A 1 185 ? -27.808 4.089 40.885 1.00 91.44 185 GLU A O 1
ATOM 1395 N N . VAL A 1 186 ? -26.855 2.539 39.563 1.00 92.31 186 VAL A N 1
ATOM 1396 C CA . VAL A 1 186 ? -27.014 1.424 40.510 1.00 92.31 186 VAL A CA 1
ATOM 1397 C C . VAL A 1 186 ? -26.296 1.717 41.828 1.00 92.31 186 VAL A C 1
ATOM 1399 O O . VAL A 1 186 ? -26.859 1.484 42.898 1.00 92.31 186 VAL A O 1
ATOM 1402 N N . LEU A 1 187 ? -25.087 2.281 41.774 1.00 91.38 187 LEU A N 1
ATOM 1403 C CA . LEU A 1 187 ? -24.336 2.673 42.966 1.00 91.38 187 LEU A CA 1
ATOM 1404 C C . LEU A 1 187 ? -25.039 3.791 43.754 1.00 91.38 187 LEU A C 1
ATOM 1406 O O . LEU A 1 187 ? -25.164 3.677 44.973 1.00 91.38 187 LEU A O 1
ATOM 1410 N N . LYS A 1 188 ? -25.559 4.827 43.081 1.00 92.12 188 LYS A N 1
ATOM 1411 C CA . LYS A 1 188 ? -26.356 5.890 43.727 1.00 92.12 188 LYS A CA 1
ATOM 1412 C C . LYS A 1 188 ? -27.609 5.324 44.404 1.00 92.12 188 LYS A C 1
ATOM 1414 O O . LYS A 1 188 ? -27.922 5.702 45.533 1.00 92.12 188 LYS A O 1
ATOM 1419 N N . LEU A 1 189 ? -28.306 4.392 43.748 1.00 89.50 189 LEU A N 1
ATOM 1420 C CA . LEU A 1 189 ? -29.479 3.720 44.317 1.00 89.50 189 LEU A CA 1
ATOM 1421 C C . LEU A 1 189 ? -29.108 2.892 45.553 1.00 89.50 189 LEU A C 1
ATOM 1423 O O . LEU A 1 189 ? -29.753 3.043 46.592 1.00 89.50 189 LEU A O 1
ATOM 1427 N N . ALA A 1 190 ? -28.035 2.101 45.480 1.00 85.88 190 ALA A N 1
ATOM 1428 C CA . ALA A 1 190 ? -27.540 1.315 46.608 1.00 85.88 190 AL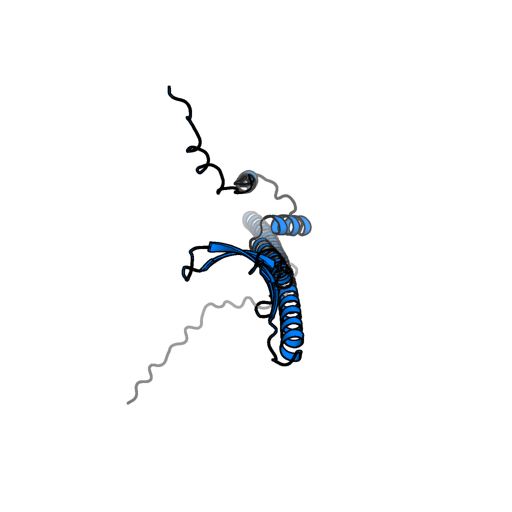A A CA 1
ATOM 1429 C C . ALA A 1 190 ? -27.151 2.200 47.808 1.00 85.88 190 ALA A C 1
ATOM 1431 O O . ALA A 1 190 ? -27.523 1.898 48.941 1.00 85.88 190 ALA A O 1
ATOM 1432 N N . GLN A 1 191 ? -26.472 3.326 47.562 1.00 89.94 191 GLN A N 1
ATOM 1433 C CA . GLN A 1 191 ? -26.112 4.304 48.598 1.00 89.94 191 GLN A CA 1
ATOM 1434 C C . GLN A 1 191 ? -27.335 4.973 49.236 1.00 89.94 191 GLN A C 1
ATOM 1436 O O . GLN A 1 191 ? -27.314 5.288 50.422 1.00 89.94 191 GLN A O 1
ATOM 1441 N N . SER A 1 192 ? -28.420 5.156 48.479 1.00 86.75 192 SER A N 1
ATOM 1442 C CA . SER A 1 192 ? -29.665 5.743 48.989 1.00 86.75 192 SER A CA 1
ATOM 1443 C C . SER A 1 192 ? -30.501 4.797 49.872 1.00 86.75 192 SER A C 1
ATOM 1445 O O . SER A 1 192 ? -31.583 5.180 50.317 1.00 86.75 192 SER A O 1
ATOM 1447 N N . GLY A 1 193 ? -30.050 3.555 50.106 1.00 65.00 193 GLY A N 1
ATOM 1448 C CA . GLY A 1 193 ? -30.763 2.556 50.915 1.00 65.00 193 GLY A CA 1
ATOM 1449 C C . GLY A 1 193 ? -32.078 2.054 50.300 1.00 65.00 193 GLY A C 1
ATOM 1450 O O . GLY A 1 193 ? -32.792 1.265 50.918 1.00 65.00 193 GLY A O 1
ATOM 1451 N N . ARG A 1 194 ? -32.418 2.487 49.078 1.00 58.56 194 ARG A N 1
ATOM 1452 C CA . ARG A 1 194 ? -33.574 1.998 48.318 1.00 58.56 194 ARG A CA 1
ATOM 1453 C C . ARG A 1 194 ? -33.148 0.801 47.474 1.00 58.56 194 ARG A C 1
ATOM 1455 O O . ARG A 1 194 ? -32.332 0.933 46.568 1.00 58.56 194 ARG A O 1
ATOM 1462 N N . ALA A 1 195 ? -33.728 -0.366 47.748 1.00 50.28 195 ALA A N 1
ATOM 1463 C CA . ALA A 1 195 ? -33.539 -1.544 46.907 1.00 50.28 195 ALA A CA 1
ATOM 1464 C C . ALA A 1 195 ? -33.980 -1.238 45.457 1.00 50.28 195 ALA A C 1
ATOM 1466 O O . ALA A 1 195 ? -35.066 -0.676 45.264 1.00 50.28 195 ALA A O 1
ATOM 1467 N N . PRO A 1 196 ? -33.178 -1.584 44.434 1.00 54.88 196 PRO A N 1
ATOM 1468 C CA . PRO A 1 196 ? -33.514 -1.276 43.052 1.00 54.88 196 PRO A CA 1
ATOM 1469 C C . PRO A 1 196 ? -34.755 -2.069 42.625 1.00 54.88 196 PRO A C 1
ATOM 1471 O O . PRO A 1 196 ? -34.738 -3.297 42.545 1.00 54.88 196 PRO A O 1
ATOM 1474 N N . ARG A 1 197 ? -35.849 -1.362 42.319 1.00 55.56 197 ARG A N 1
ATOM 1475 C CA . ARG A 1 197 ? -36.977 -1.926 41.567 1.00 55.56 197 ARG A CA 1
ATOM 1476 C C . ARG A 1 197 ? -36.566 -2.006 40.100 1.00 55.56 197 ARG A C 1
ATOM 1478 O O . ARG A 1 197 ? -36.781 -1.068 39.342 1.00 55.56 197 ARG A O 1
ATOM 1485 N N . VAL A 1 198 ? -35.961 -3.119 39.700 1.00 56.62 198 VAL A N 1
ATOM 1486 C CA . VAL A 1 198 ? -35.728 -3.420 38.282 1.00 56.62 198 VAL A CA 1
ATOM 1487 C C . VAL A 1 198 ? -37.065 -3.843 37.666 1.00 56.62 198 VAL A C 1
ATOM 1489 O O . VAL A 1 198 ? -37.417 -5.020 37.659 1.00 56.62 198 VAL A O 1
ATOM 1492 N N . SER A 1 199 ? -37.858 -2.881 37.190 1.00 48.66 199 SER A N 1
ATOM 1493 C CA . SER A 1 199 ? -39.026 -3.161 36.352 1.00 48.66 199 SER A CA 1
ATOM 1494 C C . SER A 1 199 ? -38.562 -3.272 34.899 1.00 48.66 199 SER A C 1
ATOM 1496 O O . SER A 1 199 ? -38.367 -2.253 34.243 1.00 48.66 199 SER A O 1
ATOM 1498 N N . GLY A 1 200 ? -38.363 -4.498 34.403 1.00 49.03 200 GLY A N 1
ATOM 1499 C CA . GLY A 1 200 ? -38.219 -4.734 32.959 1.00 49.03 200 GLY A CA 1
ATOM 1500 C C . GLY A 1 200 ? -37.122 -5.686 32.481 1.00 49.03 200 GLY A C 1
ATOM 1501 O O . GLY A 1 200 ? -36.941 -5.786 31.273 1.00 49.03 200 GLY A O 1
ATOM 1502 N N . MET A 1 201 ? -36.412 -6.415 33.349 1.00 41.84 201 MET A N 1
ATOM 1503 C CA . MET A 1 201 ? -35.547 -7.511 32.884 1.00 41.84 201 MET A CA 1
ATOM 1504 C C . MET A 1 201 ? -36.307 -8.845 32.921 1.00 41.84 201 MET A C 1
ATOM 1506 O O . MET A 1 201 ? -36.863 -9.186 33.969 1.00 41.84 201 MET A O 1
ATOM 1510 N N . PRO A 1 202 ? -36.345 -9.624 31.821 1.00 43.78 202 PRO A N 1
ATOM 1511 C CA . PRO A 1 202 ? -36.891 -10.971 31.855 1.00 43.78 202 PRO A CA 1
ATOM 1512 C C . PRO A 1 202 ? -36.078 -11.813 32.841 1.00 43.78 202 PRO A C 1
ATOM 1514 O O . PRO A 1 202 ? -34.849 -11.867 32.779 1.00 43.78 202 PRO A O 1
ATOM 1517 N N . ALA A 1 203 ? -36.780 -12.469 33.762 1.00 46.84 203 ALA A N 1
ATOM 1518 C CA . ALA A 1 203 ? -36.218 -13.429 34.698 1.00 46.84 203 ALA A CA 1
ATOM 1519 C C . ALA A 1 203 ? -35.650 -14.629 33.922 1.00 46.84 203 ALA A C 1
ATOM 1521 O O . ALA A 1 203 ? -36.333 -15.619 33.675 1.00 46.84 203 ALA A O 1
ATOM 1522 N N . GLY A 1 204 ? -34.402 -14.530 33.477 1.00 51.72 204 GLY A N 1
ATOM 1523 C CA . GLY A 1 204 ? -33.788 -15.569 32.668 1.00 51.72 204 GLY A CA 1
ATOM 1524 C C . GLY A 1 204 ? -32.276 -15.440 32.621 1.00 51.72 204 GLY A C 1
ATOM 1525 O O . GLY A 1 204 ? -31.749 -14.682 31.821 1.00 51.72 204 GLY A O 1
ATOM 1526 N N . ARG A 1 205 ? -31.603 -16.288 33.411 1.00 50.66 205 ARG A N 1
ATOM 1527 C CA . ARG A 1 205 ? -30.160 -16.609 33.374 1.00 50.66 205 ARG A CA 1
ATOM 1528 C C . ARG A 1 205 ? -29.209 -15.679 34.131 1.00 50.66 205 ARG A C 1
ATOM 1530 O O . ARG A 1 205 ? -28.221 -15.214 33.586 1.00 50.66 205 ARG A O 1
ATOM 1537 N N . TRP A 1 206 ? -29.396 -15.600 35.443 1.00 49.22 206 TRP A N 1
ATOM 1538 C CA . TRP A 1 206 ? -28.256 -15.549 36.367 1.00 49.22 206 TRP A CA 1
ATOM 1539 C C . TRP A 1 206 ? -28.365 -16.721 37.341 1.00 49.22 206 TRP A C 1
ATOM 1541 O O . TRP A 1 206 ? -28.590 -16.565 38.534 1.00 49.22 206 TRP A O 1
ATOM 1551 N N . ALA A 1 207 ? -28.266 -17.938 36.800 1.00 46.44 207 ALA A N 1
ATOM 1552 C CA . ALA A 1 207 ? -27.960 -19.095 37.625 1.00 46.44 207 ALA A CA 1
ATOM 1553 C C . ALA A 1 207 ? -26.462 -19.035 37.931 1.00 46.44 207 ALA A C 1
ATOM 1555 O O . ALA A 1 207 ? -25.635 -19.128 37.023 1.00 46.44 207 ALA A O 1
ATOM 1556 N N . CYS A 1 208 ? -26.145 -18.840 39.208 1.00 46.59 208 CYS A N 1
ATOM 1557 C CA . CYS A 1 208 ? -24.822 -18.940 39.799 1.00 46.59 208 CYS A CA 1
ATOM 1558 C C . CYS A 1 208 ? -23.974 -20.041 39.142 1.00 46.59 208 CYS A C 1
ATOM 1560 O O . CYS A 1 208 ? -24.210 -21.232 39.340 1.00 46.59 208 CYS A O 1
ATOM 1562 N N . ALA A 1 209 ? -22.923 -19.645 38.426 1.00 45.25 209 ALA A N 1
ATOM 1563 C CA . ALA A 1 209 ? -21.850 -20.537 37.992 1.00 45.25 209 ALA A CA 1
ATOM 1564 C C . ALA A 1 209 ? -20.862 -20.826 39.143 1.00 45.25 209 ALA A C 1
ATOM 1566 O O . ALA A 1 209 ? -19.650 -20.856 38.952 1.00 45.25 209 ALA A O 1
ATOM 1567 N N . SER A 1 210 ? -21.371 -21.040 40.358 1.00 60.50 210 SER A N 1
ATOM 1568 C CA . SER A 1 210 ? -20.587 -21.459 41.519 1.00 60.50 210 SER A CA 1
ATOM 1569 C C . SER A 1 210 ? -20.978 -22.887 41.888 1.00 60.50 210 SER A C 1
ATOM 1571 O O . SER A 1 210 ? -21.902 -23.113 42.663 1.00 60.50 210 SER A O 1
ATOM 1573 N N . GLY A 1 211 ? -20.271 -23.867 41.322 1.00 52.75 211 GLY A N 1
ATOM 1574 C CA . GLY A 1 211 ? -20.284 -25.233 41.848 1.00 52.75 211 GLY A CA 1
ATOM 1575 C C . GLY A 1 211 ? -20.525 -26.330 40.820 1.00 52.75 211 GLY A C 1
ATOM 1576 O O . GLY A 1 211 ? -21.609 -26.892 40.748 1.00 52.75 211 GLY A O 1
ATOM 1577 N N . ARG A 1 212 ? -19.470 -26.727 40.101 1.00 53.28 212 ARG A N 1
ATOM 1578 C CA . ARG A 1 212 ? -19.257 -28.132 39.706 1.00 53.28 212 ARG A CA 1
ATOM 1579 C C . ARG A 1 212 ? -17.757 -28.396 39.570 1.00 53.28 212 ARG A C 1
ATOM 1581 O O . ARG A 1 212 ? -17.198 -28.390 38.478 1.00 53.28 212 ARG A O 1
ATOM 1588 N N . ARG A 1 213 ? -17.101 -28.663 40.708 1.00 52.09 213 ARG A N 1
ATOM 1589 C CA . ARG A 1 213 ? -15.862 -29.458 40.732 1.00 52.09 213 ARG A CA 1
ATOM 1590 C C . ARG A 1 213 ? -16.202 -30.821 40.130 1.00 52.09 213 ARG A C 1
ATOM 1592 O O . ARG A 1 213 ? -16.836 -31.640 40.786 1.00 52.09 213 ARG A O 1
ATOM 1599 N N . ARG A 1 214 ? -15.812 -31.060 38.879 1.00 55.06 214 ARG A N 1
ATOM 1600 C CA . ARG A 1 214 ? -15.742 -32.420 38.341 1.00 55.06 214 ARG A CA 1
ATOM 1601 C C . ARG A 1 214 ? -14.461 -33.050 38.873 1.00 55.06 214 ARG A C 1
ATOM 1603 O O . ARG A 1 214 ? -13.361 -32.690 38.462 1.00 55.06 214 ARG A O 1
ATOM 1610 N N . SER A 1 215 ? -14.624 -33.952 39.830 1.00 57.09 215 SER A N 1
ATOM 1611 C CA . SER A 1 215 ? -13.620 -34.936 40.215 1.00 57.09 215 SER A CA 1
ATOM 1612 C C . SER A 1 215 ? -13.171 -35.720 38.974 1.00 57.09 215 SER A C 1
ATOM 1614 O O . SER A 1 215 ? -13.989 -36.265 38.235 1.00 57.09 215 SER A O 1
ATOM 1616 N N . ARG A 1 216 ? -11.858 -35.760 38.724 1.00 61.03 216 ARG A N 1
ATOM 1617 C CA . ARG A 1 216 ? -11.241 -36.713 37.790 1.00 61.03 21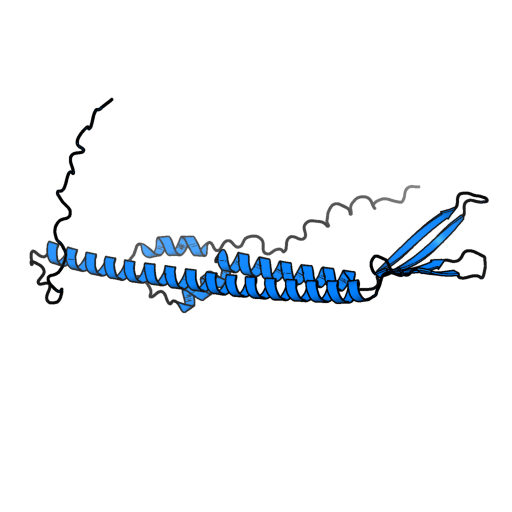6 ARG A CA 1
ATOM 1618 C C . ARG A 1 216 ? -11.173 -38.077 38.485 1.00 61.03 216 ARG A C 1
ATOM 1620 O O . ARG A 1 216 ? -10.586 -38.135 39.565 1.00 61.03 216 ARG A O 1
ATOM 1627 N N . PRO A 1 217 ? -11.694 -39.169 37.905 1.00 59.38 217 PRO A N 1
ATOM 1628 C CA . PRO A 1 217 ? -11.345 -40.495 38.376 1.00 59.38 217 PRO A CA 1
ATOM 1629 C C . PRO A 1 217 ? -9.952 -40.852 37.849 1.00 59.38 217 PRO A C 1
ATOM 1631 O O . PRO A 1 217 ? -9.697 -40.835 36.644 1.00 59.38 217 PRO A O 1
ATOM 1634 N N . SER A 1 218 ? -9.039 -41.160 38.771 1.00 61.25 218 SER A N 1
ATOM 1635 C CA . SER A 1 218 ? -7.747 -41.763 38.463 1.00 61.25 218 SER A CA 1
ATOM 1636 C C . SER A 1 218 ? -7.964 -43.198 37.980 1.00 61.25 218 SER A C 1
ATOM 1638 O O . SER A 1 218 ? -8.120 -44.122 38.779 1.00 61.25 218 SER A O 1
ATOM 1640 N N . GLY A 1 219 ? -7.979 -43.392 36.667 1.00 59.16 219 GLY A N 1
ATOM 1641 C CA . GLY A 1 219 ? -7.896 -44.710 36.053 1.00 59.16 219 GLY A CA 1
ATOM 1642 C C . GLY A 1 219 ? -6.441 -45.135 35.896 1.00 59.16 219 GLY A C 1
ATOM 1643 O O . GLY A 1 219 ? -5.847 -44.901 34.852 1.00 59.16 219 GLY A O 1
ATOM 1644 N N . LYS A 1 220 ? -5.871 -45.777 36.922 1.00 55.09 220 LYS A N 1
ATOM 1645 C CA . LYS A 1 220 ? -4.779 -46.740 36.718 1.00 55.09 220 LYS A CA 1
ATOM 1646 C C . LYS A 1 220 ? -5.340 -47.916 35.915 1.00 55.09 220 LYS A C 1
ATOM 1648 O O . LYS A 1 220 ? -6.328 -48.493 36.368 1.00 55.09 220 LYS A O 1
ATOM 1653 N N . ARG A 1 221 ? -4.664 -48.342 34.842 1.00 55.50 221 ARG A N 1
ATOM 1654 C CA . ARG A 1 221 ? -4.433 -49.771 34.548 1.00 55.50 221 ARG A CA 1
ATOM 1655 C C . ARG A 1 221 ? -3.485 -49.978 33.357 1.00 55.50 221 ARG A C 1
ATOM 1657 O O . ARG A 1 221 ? -3.832 -49.600 32.250 1.00 55.50 221 ARG A O 1
ATOM 1664 N N . LYS A 1 222 ? -2.399 -50.684 33.700 1.00 57.28 222 LYS A N 1
ATOM 1665 C CA . LYS A 1 222 ? -1.506 -51.568 32.932 1.00 57.28 222 LYS A CA 1
ATOM 1666 C C . LYS A 1 222 ? -0.701 -50.962 31.792 1.00 57.28 222 LYS A C 1
ATOM 1668 O O . LYS A 1 222 ? -1.279 -50.714 30.721 1.00 57.28 222 LYS A O 1
#

Secondary structure (DSSP, 8-state):
------SSSSSSSSS----S------GGGTHHHHHTTSS--PPPPHHHHHHHHHHH-HHHHHHHHHHHHHHHHHHHHHHHSS-EEEEEEEEE-SSS-EEEEEEEEEEETTEEEEEE--STT--EEEEE---S-THHHHHHHHHHHHHHHHHHHHHHHHHHHHHHHHHHHHHHHHHHHHHHHHHHHHHHHHHTT------S--S-----------PPP-----

Foldseek 3Di:
DDDDDDDPPPPPPDPPPPPPPPDPPPPVVVVVVVVVVDDDDPDDDLVVLLVVCCVDNPLNVVLVVLVVVLVVVVVVVVVQQAWDWDWDWDFDVPPHTDIWTKIWTDNHPFWIWIWTDPDVPDIDTDTTDDPPDPVVVVVVVVVVVVVSVVSVVVSVVSVVVSSVVSVVVVVVVVVVVVVVVVVVVVVVCVVVVHDDPPPDDPPDDPPDPPDDPDDDDDDDDD

Sequence (222 aa):
MTIVASVASLLLFGFLRLPPDTFLLPAAGVGTARAQADGEVAPLYLSQAVATARLCGPGFAGAHAQAEALRLERLVREAEMAPRPRIGATAELYPLAQARPVLELEWDVLEYVSVSADLPNSVTVGYTRPVWPPDALSLRRAVGELDAAVRGLEYQQALVNSHRAVVEAFHALSVARAEAELAREVLKLAQSGRAPRVSGMPAGRWACASGRRRSRPSGKRK